Protein AF-X0Z6F7-F1 (afdb_monomer_lite)

Foldseek 3Di:
DDPPQADWDFDADVPPRDTPAIDGQALDDPPDPDPPDDPRRDRADDADWDDPPQWIDDALWIAGPNRHTDPWDFFAKHWPVGPPDPVLPQLIKIFGATDHQDDDPPVLQSNQCQQQGRIESDWDDDDWKIKHWHWQGDWQDNVCCVVVPIATKIFMATSVQRVVSVVVDDRDDPPDIPDDGHSTDTPDIGHDQFDFPDWDDDPQKIKTKHFGRCLVVDPCSVVCVVHMDIDIDGND

Radius of gyration: 19.53 Å; chains: 1; bounding box: 54×52×49 Å

Organism: NCBI:txid412755

Sequence (236 aa):
TFLDGGMRLLGIEPHTGNILIERRLSGITGDSGDAKNTTSSIAVLPDVLSSDGSHIYLRDLIFDLEGTPQDKGEPHLQASAGFLDDSWVHRMYWRFGTKPFGPKRDSKLSYQLVNVSLTGRILSFEESLVYGFGRTFAPGNIGRMWSAGVKYHLFCAGKNEAAKADAMERLPRRGREVTGKPLIDYTWTKDISLQARAMVLARDTLFVAGPPADAHKSMESWEGKKGALLQGVNAA

pLDDT: mean 81.83, std 16.76, range [35.38, 97.88]

Structure (mmCIF, N/CA/C/O backbone):
data_AF-X0Z6F7-F1
#
_entry.id   AF-X0Z6F7-F1
#
loop_
_atom_site.group_PDB
_atom_site.id
_atom_site.type_symbol
_atom_site.label_atom_id
_atom_site.label_alt_id
_atom_site.label_comp_id
_atom_site.label_asym_id
_atom_site.label_entity_id
_atom_site.label_seq_id
_atom_site.pdbx_PDB_ins_code
_atom_site.Cartn_x
_atom_site.Cartn_y
_atom_site.Cartn_z
_atom_site.occupancy
_atom_site.B_iso_or_equiv
_atom_site.auth_seq_id
_atom_site.auth_comp_id
_atom_site.auth_asym_id
_atom_site.auth_atom_id
_atom_site.pdbx_PDB_model_num
ATOM 1 N N . THR A 1 1 ? -11.273 19.687 -5.004 1.00 49.91 1 THR A N 1
ATOM 2 C CA . THR A 1 1 ? -12.539 19.801 -4.257 1.00 49.91 1 THR A CA 1
ATOM 3 C C . THR A 1 1 ? -12.268 20.556 -2.980 1.00 49.91 1 THR A C 1
ATOM 5 O O . THR A 1 1 ? -11.366 20.152 -2.256 1.00 49.91 1 THR A O 1
ATOM 8 N N . PHE A 1 2 ? -12.955 21.673 -2.750 1.00 49.81 2 PHE A N 1
ATOM 9 C CA . PHE A 1 2 ? -12.906 22.380 -1.470 1.00 49.81 2 PHE A CA 1
ATOM 10 C C . PHE A 1 2 ? -13.981 21.773 -0.562 1.00 49.81 2 PHE A C 1
ATOM 12 O O 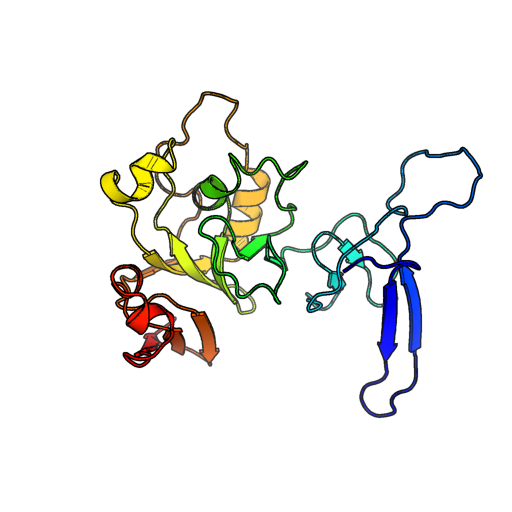. PHE A 1 2 ? -15.101 21.534 -1.004 1.00 49.81 2 PHE A O 1
ATOM 19 N N . LEU A 1 3 ? -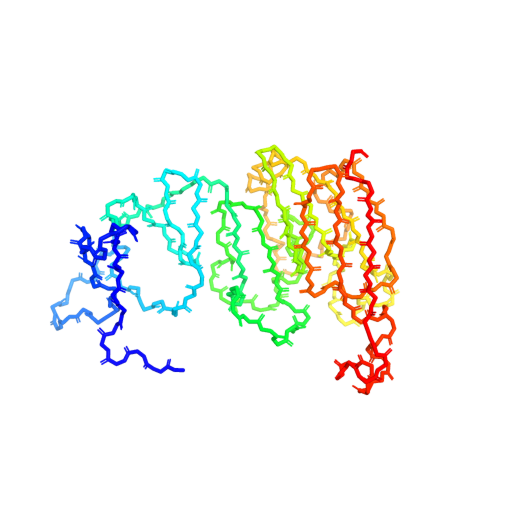13.607 21.411 0.664 1.00 61.56 3 LEU A N 1
ATOM 20 C CA . LEU A 1 3 ? -14.519 20.864 1.667 1.00 61.56 3 LEU A CA 1
ATOM 21 C C . LEU A 1 3 ? -14.925 22.021 2.583 1.00 61.56 3 LEU A C 1
ATOM 23 O O . LEU A 1 3 ? -14.397 22.146 3.689 1.00 61.56 3 LEU A O 1
ATOM 27 N N . ASP A 1 4 ? -15.816 22.885 2.091 1.00 60.22 4 ASP A N 1
ATOM 28 C CA . ASP A 1 4 ? -16.298 24.133 2.719 1.00 60.22 4 ASP A CA 1
ATOM 29 C C . ASP A 1 4 ? -17.198 23.876 3.950 1.00 60.22 4 ASP A C 1
ATOM 31 O O . ASP A 1 4 ? -18.309 24.381 4.087 1.00 60.22 4 ASP A O 1
ATOM 35 N N . GLY A 1 5 ? -16.732 23.018 4.852 1.00 66.38 5 GLY A N 1
ATOM 36 C CA . GLY A 1 5 ? -17.474 22.515 6.007 1.00 66.38 5 GLY A CA 1
ATOM 37 C C . GLY A 1 5 ? -16.801 21.336 6.716 1.00 66.38 5 GLY A C 1
ATOM 38 O O . GLY A 1 5 ? -17.231 20.972 7.818 1.00 66.38 5 GLY A O 1
ATOM 39 N N . GLY A 1 6 ? -15.730 20.789 6.128 1.00 79.06 6 GLY A N 1
ATOM 40 C CA . GLY A 1 6 ? -15.041 19.588 6.591 1.00 79.06 6 GLY A CA 1
ATOM 41 C C . GLY A 1 6 ? -15.650 18.298 6.036 1.00 79.06 6 GLY A C 1
ATOM 42 O O . GLY A 1 6 ? -16.393 18.308 5.057 1.00 79.06 6 GLY A O 1
ATOM 43 N N . MET A 1 7 ? -15.324 17.182 6.675 1.00 84.06 7 MET A N 1
ATOM 44 C CA . MET A 1 7 ? -15.868 15.853 6.400 1.00 84.06 7 MET A CA 1
ATOM 45 C C . MET A 1 7 ? -16.661 15.330 7.594 1.00 84.06 7 MET A C 1
ATOM 47 O O . MET A 1 7 ? -16.477 15.785 8.723 1.00 84.06 7 MET A O 1
ATOM 51 N N . ARG A 1 8 ? -17.523 14.340 7.350 1.00 87.06 8 ARG A N 1
ATOM 52 C CA . ARG A 1 8 ? -18.132 13.525 8.402 1.00 87.06 8 ARG A CA 1
ATOM 53 C C . ARG A 1 8 ? -17.643 12.088 8.276 1.00 87.06 8 ARG A C 1
ATOM 55 O O . ARG A 1 8 ? -17.691 11.528 7.185 1.00 87.06 8 ARG A O 1
ATOM 62 N N . LEU A 1 9 ? -17.168 11.520 9.378 1.00 88.69 9 LEU A N 1
ATOM 63 C CA . LEU A 1 9 ? -16.891 10.095 9.511 1.00 88.69 9 LEU A CA 1
ATOM 64 C C . LEU A 1 9 ? -18.126 9.442 10.133 1.00 88.69 9 LEU A C 1
ATOM 66 O O . LEU A 1 9 ? -18.564 9.864 11.206 1.00 88.69 9 LEU A O 1
ATOM 70 N N . LEU A 1 10 ? -18.683 8.451 9.439 1.00 93.31 10 LEU A N 1
ATOM 71 C CA . LEU A 1 10 ? -19.854 7.700 9.878 1.00 93.31 10 LEU A CA 1
ATOM 72 C C . LEU A 1 10 ? -19.488 6.229 10.070 1.00 93.31 10 LEU A C 1
ATOM 74 O O . LEU A 1 10 ? -18.925 5.613 9.167 1.00 93.31 10 LEU A O 1
ATOM 78 N N . GLY A 1 11 ? -19.844 5.675 11.225 1.00 94.00 11 GLY A N 1
ATOM 79 C CA . GLY A 1 11 ? -19.880 4.233 11.462 1.00 94.00 11 GLY A CA 1
ATOM 80 C C . GLY A 1 11 ? -21.318 3.757 11.325 1.00 94.00 11 GLY A C 1
ATOM 81 O O . GLY A 1 11 ? -22.196 4.276 12.015 1.00 94.00 11 GLY A O 1
ATOM 82 N N . ILE A 1 12 ? -21.565 2.814 10.420 1.00 95.19 12 ILE A N 1
ATOM 83 C CA . ILE A 1 12 ? -22.908 2.336 10.084 1.00 95.19 12 ILE A CA 1
ATOM 84 C C . ILE A 1 12 ? -22.979 0.836 10.352 1.00 95.19 12 ILE A C 1
ATOM 86 O O . ILE A 1 12 ? -22.090 0.094 9.939 1.00 95.19 12 ILE A O 1
ATOM 90 N N . GLU A 1 13 ? -24.048 0.386 11.005 1.00 96.31 13 GLU A N 1
ATOM 91 C CA . GLU A 1 13 ? -24.374 -1.036 11.091 1.00 96.31 13 GLU A CA 1
ATOM 92 C C . GLU A 1 13 ? -24.741 -1.558 9.686 1.00 96.31 13 GLU A C 1
ATOM 94 O O . GLU A 1 13 ? -25.774 -1.154 9.141 1.00 96.31 13 GLU A O 1
ATOM 99 N N . PRO A 1 14 ? -23.946 -2.462 9.072 1.00 94.19 14 PRO A N 1
ATOM 100 C CA . PRO A 1 14 ? -24.089 -2.766 7.645 1.00 94.19 14 PRO A CA 1
ATOM 101 C C . PRO A 1 14 ? -25.440 -3.372 7.248 1.00 94.19 14 PRO A C 1
ATOM 103 O O . PRO A 1 14 ? -25.881 -3.200 6.116 1.00 94.19 14 PRO A O 1
ATOM 106 N N . HIS A 1 15 ? -26.097 -4.084 8.167 1.00 97.06 15 HIS A N 1
ATOM 107 C CA . HIS A 1 15 ? -27.348 -4.795 7.893 1.00 97.06 15 HIS A CA 1
ATOM 108 C C . HIS A 1 15 ? -28.589 -3.905 7.997 1.00 97.06 15 HIS A C 1
ATOM 110 O O . HIS A 1 15 ? -29.605 -4.205 7.375 1.00 97.06 15 HIS A O 1
ATOM 116 N N . THR A 1 16 ? -28.528 -2.834 8.789 1.00 97.50 16 THR A N 1
ATOM 117 C CA . THR A 1 16 ? -29.697 -1.994 9.100 1.00 97.50 16 THR A CA 1
ATOM 118 C C . THR A 1 16 ? -29.573 -0.581 8.544 1.00 97.50 16 THR A C 1
ATOM 120 O O . THR A 1 16 ? -30.584 0.091 8.367 1.00 97.50 16 THR A O 1
ATOM 123 N N . GLY A 1 17 ? -28.350 -0.114 8.274 1.00 96.25 17 GLY A N 1
ATOM 124 C CA . GLY A 1 17 ? -28.091 1.278 7.923 1.00 96.25 17 GLY A CA 1
ATOM 125 C C . GLY A 1 17 ? -28.106 2.231 9.123 1.00 96.25 17 GLY A C 1
ATOM 126 O O . GLY A 1 17 ? -27.987 3.441 8.929 1.00 96.25 17 GLY A O 1
ATOM 127 N N . ASN A 1 18 ? -28.231 1.721 10.353 1.00 97.56 18 ASN A N 1
ATOM 128 C CA . ASN A 1 18 ? -28.219 2.550 11.554 1.00 97.56 18 ASN A CA 1
ATOM 129 C C . ASN A 1 18 ? -26.859 3.226 11.735 1.00 97.56 18 ASN A C 1
ATOM 131 O O . ASN A 1 18 ? -25.814 2.577 11.673 1.00 97.56 18 ASN A O 1
ATOM 135 N N . ILE A 1 19 ? -26.878 4.528 12.013 1.00 96.81 19 ILE A N 1
ATOM 136 C CA . ILE A 1 19 ? -25.674 5.283 12.360 1.00 96.81 19 ILE A CA 1
ATOM 137 C C . ILE A 1 19 ? -25.315 4.958 13.810 1.00 96.81 19 ILE A C 1
ATOM 139 O O . ILE A 1 19 ? -26.059 5.286 14.732 1.00 96.81 19 ILE A O 1
ATOM 143 N N . LEU A 1 20 ? -24.162 4.322 13.998 1.00 94.50 20 LEU A N 1
ATOM 144 C CA . LEU A 1 20 ? -23.580 4.014 15.304 1.00 94.50 20 LEU A CA 1
ATOM 145 C C . LEU A 1 20 ? -22.637 5.129 15.764 1.00 94.50 20 LEU A C 1
ATOM 147 O O . LEU A 1 20 ? -22.560 5.444 16.950 1.00 94.50 20 LEU A O 1
ATOM 151 N N . ILE A 1 21 ? -21.907 5.726 14.817 1.00 93.75 21 ILE A N 1
ATOM 152 C CA . ILE A 1 21 ? -20.882 6.739 15.075 1.00 93.75 21 ILE A CA 1
ATOM 153 C C . ILE A 1 21 ? -21.057 7.878 14.082 1.00 93.75 21 ILE A C 1
ATOM 155 O O . ILE A 1 21 ? -21.193 7.646 12.883 1.00 93.75 21 ILE A O 1
ATOM 159 N N . GLU A 1 22 ? -20.972 9.109 14.575 1.00 92.25 22 GLU A N 1
ATOM 160 C CA . GLU A 1 22 ? -20.854 10.304 13.749 1.00 92.25 22 GLU A CA 1
ATOM 161 C C . GLU A 1 22 ? -19.790 11.244 14.330 1.00 92.25 22 GLU A C 1
ATOM 163 O O . GLU A 1 22 ? -19.798 11.572 15.523 1.00 92.25 22 GLU A O 1
ATOM 168 N N . ARG A 1 23 ? -18.843 11.670 13.486 1.00 86.75 23 ARG A N 1
ATOM 169 C CA . ARG A 1 23 ? -17.776 12.618 13.840 1.00 86.75 23 ARG A CA 1
ATOM 170 C C . ARG A 1 23 ? -17.583 13.640 12.736 1.00 86.75 23 ARG A C 1
ATOM 172 O O . ARG A 1 23 ? -17.573 13.290 11.560 1.00 86.75 23 ARG A O 1
ATOM 179 N N . ARG A 1 24 ? -17.367 14.901 13.108 1.00 84.56 24 ARG A N 1
ATOM 180 C CA . ARG A 1 24 ? -17.002 15.966 12.167 1.00 84.56 24 ARG A CA 1
ATOM 181 C C . ARG A 1 24 ? -15.487 16.152 12.156 1.00 84.56 24 ARG A C 1
ATOM 183 O O . ARG A 1 24 ? -14.894 16.425 13.191 1.00 84.56 24 ARG A O 1
ATOM 190 N N . LEU A 1 25 ? -14.886 16.052 10.976 1.00 79.81 25 LEU A N 1
ATOM 191 C CA . LEU A 1 25 ? -13.472 16.304 10.715 1.00 79.81 25 LEU A CA 1
ATOM 192 C C . LEU A 1 25 ? -13.349 17.665 10.020 1.00 79.81 25 LEU A C 1
ATOM 194 O O . LEU A 1 25 ? -13.649 17.791 8.832 1.00 79.81 25 LEU A O 1
ATOM 198 N N . SER A 1 26 ? -12.961 18.711 10.746 1.00 70.94 26 SER A N 1
ATOM 199 C CA . SER A 1 26 ? -12.809 20.058 10.181 1.00 70.94 26 SER A CA 1
ATOM 200 C C . SER A 1 26 ? -11.530 20.728 10.663 1.00 70.94 26 SER A C 1
ATOM 202 O O . SER A 1 26 ? -11.240 20.716 11.852 1.00 70.94 26 SER A O 1
ATOM 204 N N . GLY A 1 27 ? -10.805 21.375 9.745 1.00 58.72 27 GLY A N 1
ATOM 205 C CA . GLY A 1 27 ? -9.610 22.166 10.065 1.00 58.72 27 GLY A CA 1
ATOM 206 C C . GLY A 1 27 ? -9.883 23.604 10.526 1.00 58.72 27 GLY A C 1
ATOM 207 O O . GLY A 1 27 ? -8.935 24.322 10.823 1.00 58.72 27 GLY A O 1
ATOM 208 N N . ILE A 1 28 ? -11.145 24.049 10.561 1.00 51.22 28 ILE A N 1
ATOM 209 C CA . ILE A 1 28 ? -11.519 25.405 10.987 1.00 51.22 28 ILE A CA 1
ATOM 210 C C . ILE A 1 28 ? -11.708 25.398 12.506 1.00 51.22 28 ILE A C 1
ATOM 212 O O . ILE A 1 28 ? -12.742 24.957 13.007 1.00 51.22 28 ILE A O 1
ATOM 216 N N . THR A 1 29 ? -10.713 25.894 13.239 1.00 47.38 29 THR A N 1
ATOM 217 C CA . THR A 1 29 ? -10.883 26.324 14.632 1.00 47.38 29 THR A CA 1
ATOM 218 C C . THR A 1 29 ? -11.646 27.646 14.610 1.00 47.38 29 THR A C 1
ATOM 220 O O . THR A 1 29 ? -11.139 28.625 14.066 1.00 47.38 29 THR A O 1
ATOM 223 N N . GLY A 1 30 ? -12.868 27.696 15.137 1.00 39.22 30 GLY A N 1
ATOM 224 C CA . GLY A 1 30 ? -13.584 28.968 15.259 1.00 39.22 30 GLY A CA 1
ATOM 225 C C . GLY A 1 30 ? -12.842 29.903 16.215 1.00 39.22 30 GLY A C 1
ATOM 226 O O . GLY A 1 30 ? -12.706 29.530 17.371 1.00 39.22 30 GLY A O 1
ATOM 227 N N . ASP A 1 31 ? -12.342 31.041 15.714 1.00 35.66 31 ASP A N 1
ATOM 228 C CA . ASP A 1 31 ? -11.900 32.312 16.347 1.00 35.66 31 ASP A CA 1
ATOM 229 C C . ASP A 1 31 ? -11.277 32.363 17.765 1.00 35.66 31 ASP A C 1
ATOM 231 O O . ASP A 1 31 ? -10.964 33.439 18.267 1.00 35.66 31 ASP A O 1
ATOM 235 N N . SER A 1 32 ? -11.015 31.244 18.426 1.00 36.25 32 SER A N 1
ATOM 236 C CA . SER A 1 32 ? -10.477 31.193 19.783 1.00 36.25 32 SER A CA 1
ATOM 237 C C . SER A 1 32 ? -9.005 30.812 19.704 1.00 36.25 32 SER A C 1
ATOM 239 O O . SER A 1 32 ? -8.648 29.666 19.430 1.00 36.25 32 SER A O 1
ATOM 241 N N . GLY A 1 33 ? -8.151 31.821 19.866 1.00 37.66 33 GLY A N 1
ATOM 242 C CA . GLY A 1 33 ? -6.704 31.770 19.681 1.00 37.66 33 GLY A CA 1
ATOM 243 C C . GLY A 1 33 ? -5.928 30.969 20.727 1.00 37.66 33 GLY A C 1
ATOM 244 O O . GLY A 1 33 ? -5.068 31.535 21.389 1.00 37.66 33 GLY A O 1
ATOM 245 N N . ASP A 1 34 ? -6.142 29.657 20.802 1.00 35.72 34 ASP A N 1
ATOM 246 C CA . ASP A 1 34 ? -5.263 28.737 21.535 1.00 35.72 34 ASP A CA 1
ATOM 247 C C . ASP A 1 34 ? -4.896 27.520 20.674 1.00 35.72 34 ASP A C 1
ATOM 249 O O . ASP A 1 34 ? -5.296 26.379 20.896 1.00 35.72 34 ASP A O 1
ATOM 253 N N . ALA A 1 35 ? -4.072 27.763 19.653 1.00 40.66 35 ALA A N 1
ATOM 254 C CA . ALA A 1 35 ? -3.430 26.710 18.873 1.00 40.66 35 ALA A CA 1
ATOM 255 C C . ALA A 1 35 ? -2.214 26.147 19.632 1.00 40.66 35 ALA A C 1
ATOM 257 O O . ALA A 1 35 ? -1.060 26.383 19.267 1.00 40.66 35 ALA A O 1
ATOM 258 N N . LYS A 1 36 ? -2.467 25.377 20.696 1.00 35.78 36 LYS A N 1
ATOM 259 C CA . LYS A 1 36 ? -1.468 24.477 21.288 1.00 35.78 36 LYS A CA 1
ATOM 260 C C . LYS A 1 36 ? -1.856 23.022 21.029 1.00 35.78 36 LYS A C 1
ATOM 262 O O . LYS A 1 36 ? -2.553 22.389 21.804 1.00 35.78 36 LYS A O 1
ATOM 267 N N . ASN A 1 37 ? -1.315 22.513 19.925 1.00 40.66 37 ASN A N 1
ATOM 268 C CA . ASN A 1 37 ? -0.704 21.188 19.837 1.00 40.66 37 ASN A CA 1
ATOM 269 C C . ASN A 1 37 ? -1.538 19.987 20.332 1.00 40.66 37 ASN A C 1
ATOM 271 O O . ASN A 1 37 ? -1.158 19.341 21.296 1.00 40.66 37 ASN A O 1
ATOM 275 N N . THR A 1 38 ? -2.616 19.642 19.630 1.00 35.38 38 THR A N 1
ATOM 276 C CA . THR A 1 38 ? -3.145 18.265 19.526 1.00 35.38 38 THR A CA 1
ATOM 277 C C . THR A 1 38 ? -3.936 18.184 18.220 1.00 35.38 38 THR A C 1
ATOM 279 O O . THR A 1 38 ? -4.825 19.004 18.031 1.00 35.38 38 THR A O 1
ATOM 282 N N . THR A 1 39 ? -3.512 17.324 17.284 1.00 39.56 39 THR A N 1
ATOM 283 C CA . THR A 1 39 ? -4.249 16.542 16.244 1.00 39.56 39 THR A CA 1
ATOM 284 C C . THR A 1 39 ? -5.658 16.936 15.723 1.00 39.56 39 THR A C 1
ATOM 286 O O . THR A 1 39 ? -6.274 16.171 14.990 1.00 39.56 39 THR A O 1
ATOM 289 N N . SER A 1 40 ? -6.172 18.136 15.977 1.00 41.44 40 SER A N 1
ATOM 290 C CA . SER A 1 40 ? -7.596 18.498 15.866 1.00 41.44 40 SER A CA 1
ATOM 291 C C . SER A 1 40 ? -7.866 19.585 14.821 1.00 41.44 40 SER A C 1
ATOM 293 O O . SER A 1 40 ? -8.909 20.229 14.832 1.00 41.44 40 SER A O 1
ATOM 295 N N . SER A 1 41 ? -6.932 19.801 13.895 1.00 45.03 41 SER A N 1
ATOM 296 C CA . SER A 1 41 ? -7.039 20.784 12.810 1.00 45.03 41 SER A CA 1
ATOM 297 C C . SER A 1 41 ? -6.836 20.131 11.443 1.00 45.03 41 SER A C 1
ATOM 299 O O . SER A 1 41 ? -6.079 20.617 10.603 1.00 45.03 41 SER A O 1
ATOM 301 N N . ILE A 1 42 ? -7.496 18.994 11.203 1.00 51.34 42 ILE A N 1
ATOM 302 C CA . ILE A 1 42 ? -7.215 18.188 10.015 1.00 51.34 42 ILE A CA 1
ATOM 303 C C . ILE A 1 42 ? -8.319 18.347 8.972 1.00 51.34 42 ILE A C 1
ATOM 305 O O . ILE A 1 42 ? -9.365 17.702 9.015 1.00 51.34 42 ILE A O 1
ATOM 309 N N . ALA A 1 43 ? -8.057 19.211 7.993 1.00 57.66 43 ALA A N 1
ATOM 310 C CA . ALA A 1 43 ? -8.694 19.095 6.691 1.00 57.66 43 ALA A CA 1
ATOM 311 C C . ALA A 1 43 ? -8.042 17.914 5.952 1.00 57.66 43 ALA A C 1
ATOM 313 O O . ALA A 1 43 ? -6.884 17.992 5.544 1.00 57.66 43 ALA A O 1
ATOM 314 N N . VAL A 1 44 ? -8.779 16.816 5.806 1.00 69.44 44 VAL A N 1
ATOM 315 C CA . VAL A 1 44 ? -8.371 15.636 5.032 1.00 69.44 44 VAL A CA 1
ATOM 316 C C . VAL A 1 44 ? -9.249 15.522 3.789 1.00 69.44 44 VAL A C 1
ATOM 318 O O . VAL A 1 44 ? -10.375 16.012 3.781 1.00 69.44 44 VAL A O 1
ATOM 321 N N . LEU A 1 45 ? -8.725 14.930 2.716 1.00 79.94 45 LEU A N 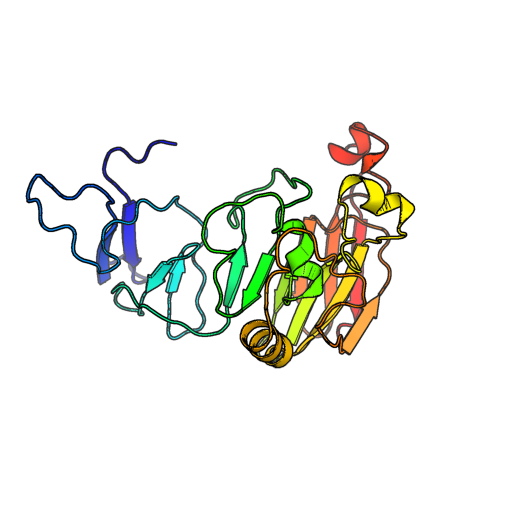1
ATOM 322 C CA . LEU A 1 45 ? -9.520 14.608 1.531 1.00 79.94 45 LEU A CA 1
ATOM 323 C C . LEU A 1 45 ? -10.223 13.260 1.730 1.00 79.94 45 LEU A C 1
ATOM 325 O O . LEU A 1 45 ? -9.607 12.359 2.307 1.00 79.94 45 LEU A O 1
ATOM 329 N N . PRO A 1 46 ? -11.457 13.087 1.222 1.00 84.62 46 PRO A N 1
ATOM 330 C CA . PRO A 1 46 ? -12.110 11.789 1.239 1.00 84.62 46 PRO A CA 1
ATOM 331 C C . PRO A 1 46 ? -11.285 10.774 0.449 1.00 84.62 46 PRO A C 1
ATOM 333 O O . PRO A 1 46 ? -10.649 11.105 -0.556 1.00 84.62 46 PRO A O 1
ATOM 336 N N . ASP A 1 47 ? -11.292 9.540 0.932 1.00 89.88 47 ASP A N 1
ATOM 337 C CA . ASP A 1 47 ? -10.567 8.421 0.346 1.00 89.88 47 ASP A CA 1
ATOM 338 C C . ASP A 1 47 ? -11.196 7.096 0.779 1.00 89.88 47 ASP A C 1
ATOM 340 O O . ASP A 1 47 ? -12.117 7.078 1.600 1.00 89.88 47 ASP A O 1
ATOM 344 N N . VAL A 1 48 ? -10.673 5.989 0.256 1.00 93.38 48 VAL A N 1
ATOM 345 C CA . VAL A 1 48 ? -10.997 4.653 0.765 1.00 93.38 48 VAL A CA 1
ATOM 346 C C . VAL A 1 48 ? -10.407 4.497 2.170 1.00 93.38 48 VAL A C 1
ATOM 348 O O . VAL A 1 48 ? -9.219 4.745 2.383 1.00 93.38 48 VAL A O 1
ATOM 351 N N . LEU A 1 49 ? -11.239 4.090 3.131 1.00 92.81 49 LEU A N 1
ATOM 352 C CA . LEU A 1 49 ? -10.792 3.739 4.478 1.00 92.81 49 LEU A CA 1
ATOM 353 C C . LEU A 1 49 ? -10.081 2.382 4.470 1.00 92.81 49 LEU A C 1
ATOM 355 O O . LEU A 1 49 ? -10.482 1.461 3.761 1.00 92.81 49 LEU A O 1
ATOM 359 N N . SER A 1 50 ? -9.056 2.259 5.305 1.00 92.06 50 SER A N 1
ATOM 360 C CA . SER A 1 50 ? -8.352 1.002 5.583 1.00 92.06 50 SER A CA 1
ATOM 361 C C . SER A 1 50 ? -8.465 0.666 7.070 1.00 92.06 50 SER A C 1
ATOM 363 O O . SER A 1 50 ? -8.690 1.557 7.886 1.00 92.06 50 SER A O 1
ATOM 365 N N . SER A 1 51 ? -8.295 -0.602 7.445 1.00 93.62 51 SER A N 1
ATOM 366 C CA . SER A 1 51 ? -8.281 -1.032 8.845 1.00 93.62 51 SER A CA 1
ATOM 367 C C . SER A 1 51 ? -7.345 -2.220 9.056 1.00 93.62 51 SER A C 1
ATOM 369 O O . SER A 1 51 ? -7.150 -3.035 8.154 1.00 93.62 51 SER A O 1
ATOM 371 N N . ASP A 1 52 ? -6.774 -2.301 10.254 1.00 92.12 52 ASP A N 1
ATOM 372 C CA . ASP A 1 52 ? -6.035 -3.460 10.771 1.00 92.12 52 ASP A CA 1
ATOM 373 C C . ASP A 1 52 ? -6.884 -4.316 11.741 1.00 92.12 52 ASP A C 1
ATOM 375 O O . ASP A 1 52 ? -6.387 -5.296 12.288 1.00 92.12 52 ASP A O 1
ATOM 379 N N . GLY A 1 53 ? -8.155 -3.947 11.959 1.00 93.31 53 GLY A N 1
ATOM 380 C CA . GLY A 1 53 ? -9.065 -4.554 12.936 1.00 93.31 53 GLY A CA 1
ATOM 381 C C . GLY A 1 53 ? -9.141 -3.837 14.291 1.00 93.31 53 GLY A C 1
ATOM 382 O O . GLY A 1 53 ? -10.128 -4.015 14.998 1.00 93.31 53 GLY A O 1
ATOM 383 N N . SER A 1 54 ? -8.162 -2.996 14.625 1.00 94.94 54 SER A N 1
ATOM 384 C CA . SER A 1 54 ? -8.088 -2.209 15.872 1.00 94.94 54 SER A CA 1
ATOM 385 C C . SER A 1 54 ? -8.165 -0.699 15.625 1.00 94.94 54 SER A C 1
ATOM 387 O O . SER A 1 54 ? -8.627 0.054 16.478 1.00 94.94 54 SER A O 1
ATOM 389 N N . HIS A 1 55 ? -7.730 -0.255 14.448 1.00 96.31 55 HIS A N 1
ATOM 390 C CA . HIS A 1 55 ? -7.696 1.131 14.014 1.00 96.31 55 HIS A CA 1
ATOM 391 C C . HIS A 1 55 ? -8.336 1.287 12.635 1.00 96.31 55 HIS A C 1
ATOM 393 O O . HIS A 1 55 ? -8.360 0.366 11.808 1.00 96.31 55 HIS A O 1
ATOM 399 N N . ILE A 1 56 ? -8.817 2.496 12.369 1.00 94.94 56 ILE A N 1
ATOM 400 C CA . ILE A 1 56 ? -9.317 2.947 11.074 1.00 94.94 56 ILE A CA 1
ATOM 401 C C . ILE A 1 56 ? -8.354 4.005 10.539 1.00 94.94 56 ILE A C 1
ATOM 403 O O . ILE A 1 56 ? -8.005 4.959 11.233 1.00 94.94 56 ILE A O 1
ATOM 407 N N . TYR A 1 57 ? -7.956 3.857 9.281 1.00 92.62 57 TYR A N 1
ATOM 408 C CA . TYR A 1 57 ? -6.986 4.714 8.615 1.00 92.62 57 TYR A CA 1
ATOM 409 C C . TYR A 1 57 ? -7.640 5.500 7.482 1.00 92.62 57 TYR A C 1
ATOM 411 O O . TYR A 1 57 ? -8.284 4.923 6.600 1.00 92.62 57 TYR A O 1
ATOM 419 N N . LEU A 1 58 ? -7.426 6.816 7.479 1.00 89.81 58 LEU A N 1
ATOM 420 C CA . LEU A 1 58 ? -7.822 7.716 6.397 1.00 89.81 58 LEU A CA 1
ATOM 421 C C . LEU A 1 58 ? -6.630 8.587 6.005 1.00 89.81 58 LEU A C 1
ATOM 423 O O . LEU A 1 58 ? -6.366 9.617 6.628 1.00 89.81 58 LEU A O 1
ATOM 427 N N . ARG A 1 59 ? -5.923 8.193 4.942 1.00 85.50 59 ARG A N 1
ATOM 428 C CA . ARG A 1 59 ? -4.648 8.813 4.543 1.00 85.50 59 ARG A CA 1
ATOM 429 C C . ARG A 1 59 ? -3.659 8.801 5.717 1.00 85.50 59 ARG A C 1
ATOM 431 O O . ARG A 1 59 ? -3.275 7.724 6.145 1.00 85.50 59 ARG A O 1
ATOM 438 N N . ASP A 1 60 ? -3.278 9.968 6.231 1.00 79.75 60 ASP A N 1
ATOM 439 C CA . ASP A 1 60 ? -2.361 10.103 7.369 1.00 79.75 60 ASP A CA 1
ATOM 440 C C . ASP A 1 60 ? -3.092 10.100 8.730 1.00 79.75 60 ASP A C 1
ATOM 442 O O . ASP A 1 60 ? -2.455 10.282 9.767 1.00 79.75 60 ASP A O 1
ATOM 446 N N . LEU A 1 61 ? -4.424 9.950 8.744 1.00 86.75 61 LEU A N 1
ATOM 447 C CA . LEU A 1 61 ? -5.228 9.917 9.966 1.00 86.75 61 LEU A CA 1
ATOM 448 C C . LEU A 1 61 ? -5.427 8.508 10.481 1.00 86.75 61 LEU A C 1
ATOM 450 O O . LEU A 1 61 ? -5.661 7.585 9.702 1.00 86.75 61 LEU A O 1
ATOM 454 N N . ILE A 1 62 ? -5.428 8.403 11.804 1.00 91.00 62 ILE A N 1
ATOM 455 C CA . ILE A 1 62 ? -5.646 7.172 12.546 1.00 91.00 62 ILE A CA 1
ATOM 456 C C . ILE A 1 62 ? -6.777 7.430 13.534 1.00 91.00 62 ILE A C 1
ATOM 458 O O . ILE A 1 62 ? -6.780 8.452 14.223 1.00 91.00 62 ILE A O 1
ATOM 462 N N . PHE A 1 63 ? -7.727 6.508 13.591 1.00 93.12 63 PHE A N 1
ATOM 463 C CA . PHE A 1 63 ? -8.822 6.506 14.548 1.00 93.12 63 PHE A CA 1
ATOM 464 C C . PHE A 1 63 ? -8.908 5.143 15.232 1.00 93.12 63 PHE A C 1
ATOM 466 O O . PHE A 1 63 ? -8.511 4.140 14.640 1.00 93.12 63 PHE A O 1
ATOM 473 N N . ASP A 1 64 ? -9.454 5.092 16.443 1.00 94.19 64 ASP A N 1
ATOM 474 C CA . ASP A 1 64 ? -9.997 3.842 16.988 1.00 94.19 64 ASP A CA 1
ATOM 475 C C . ASP A 1 64 ? -11.323 3.468 16.295 1.00 94.19 64 ASP A C 1
ATOM 477 O O . ASP A 1 64 ? -11.802 4.169 15.392 1.00 94.19 64 ASP A O 1
ATOM 481 N N . LEU A 1 65 ? -11.916 2.341 16.693 1.00 93.50 65 LEU A N 1
ATOM 482 C CA . LEU A 1 65 ? -13.159 1.839 16.098 1.00 93.50 65 LEU A CA 1
ATOM 483 C C . LEU A 1 65 ? -14.371 2.730 16.412 1.00 93.50 65 LEU A C 1
ATOM 485 O O . LEU A 1 65 ? -15.363 2.691 15.686 1.00 93.50 65 LEU A O 1
ATOM 489 N N . GLU A 1 66 ? -14.273 3.577 17.437 1.00 92.44 66 GLU A N 1
ATOM 490 C CA . GLU A 1 66 ? -15.266 4.575 17.838 1.00 92.44 66 GLU A CA 1
ATOM 491 C C . GLU A 1 66 ? -15.092 5.924 17.105 1.00 92.44 66 GLU A C 1
ATOM 493 O O . GLU A 1 66 ? -15.846 6.881 17.342 1.00 92.44 66 GLU A O 1
ATOM 498 N N . GLY A 1 67 ? -14.116 6.013 16.192 1.00 89.06 67 GLY A N 1
ATOM 499 C CA . GLY A 1 67 ? -13.833 7.200 15.387 1.00 89.06 67 GLY A CA 1
ATOM 500 C C . GLY A 1 67 ? -13.092 8.304 16.146 1.00 89.06 67 GLY A C 1
ATOM 501 O O . GLY A 1 67 ? -13.137 9.468 15.732 1.00 89.06 67 GLY A O 1
ATOM 502 N N . THR A 1 68 ? -12.445 7.982 17.265 1.00 90.38 68 THR A N 1
ATOM 503 C CA . THR A 1 68 ? -11.625 8.915 18.048 1.00 90.38 68 THR A CA 1
ATOM 504 C C . THR A 1 68 ? -10.207 8.958 17.479 1.00 90.38 68 THR A C 1
ATOM 506 O O . THR A 1 68 ? -9.613 7.898 17.285 1.00 90.38 68 THR A O 1
ATOM 509 N N . PRO A 1 69 ? -9.636 10.147 17.206 1.00 88.94 69 PRO A N 1
ATOM 510 C CA . PRO A 1 69 ? -8.276 10.263 16.687 1.00 88.94 69 PRO A CA 1
ATOM 511 C C . PRO A 1 69 ? -7.227 9.612 17.595 1.00 88.94 69 PRO A C 1
ATOM 513 O O . PRO A 1 69 ? -7.273 9.773 18.813 1.00 88.94 69 PRO A O 1
ATOM 516 N N . GLN A 1 70 ? -6.252 8.947 16.981 1.00 89.75 70 GLN A N 1
ATOM 517 C CA . GLN A 1 70 ? -5.115 8.309 17.644 1.00 89.75 70 GLN A CA 1
ATOM 518 C C . GLN A 1 70 ? -3.795 8.865 17.094 1.00 89.75 70 GLN A C 1
ATOM 520 O O . GLN A 1 70 ? -3.690 9.212 15.917 1.00 89.75 70 GLN A O 1
ATOM 525 N N . ASP A 1 71 ? -2.763 8.922 17.937 1.00 85.81 71 ASP A N 1
ATOM 526 C CA . ASP A 1 71 ? -1.431 9.408 17.535 1.00 85.81 71 ASP A CA 1
ATOM 527 C C . ASP A 1 71 ? -0.591 8.335 16.824 1.00 85.81 71 ASP A C 1
ATOM 529 O O . ASP A 1 71 ? 0.401 8.642 16.155 1.00 85.81 71 ASP A O 1
ATOM 533 N N . LYS A 1 72 ? -0.940 7.061 17.021 1.00 88.25 72 LYS A N 1
ATOM 534 C CA . LYS A 1 72 ? -0.221 5.896 16.500 1.00 88.25 72 LYS A CA 1
ATOM 535 C C . LYS A 1 72 ? -1.211 4.802 16.125 1.00 88.25 72 LYS A C 1
ATOM 537 O O . LYS A 1 72 ? -2.289 4.723 16.696 1.00 88.25 72 LYS A O 1
ATOM 542 N N . GLY A 1 73 ? -0.789 3.958 15.197 1.00 88.88 73 GLY A N 1
ATOM 543 C CA . GLY A 1 73 ? -1.471 2.731 14.814 1.00 88.88 73 GLY A CA 1
ATOM 544 C C . GLY A 1 73 ? -0.444 1.665 14.447 1.00 88.88 73 GLY A C 1
ATOM 545 O O . GLY A 1 73 ? 0.768 1.884 14.569 1.00 88.88 73 GLY A O 1
ATOM 546 N N . GLU A 1 74 ? -0.930 0.529 13.975 1.00 91.62 74 GLU A N 1
ATOM 547 C CA . GLU A 1 74 ? -0.106 -0.579 13.502 1.00 91.62 74 GLU A CA 1
ATOM 548 C C . GLU A 1 74 ? 0.411 -0.340 12.073 1.00 91.62 74 GLU A C 1
ATOM 550 O O . GLU A 1 74 ? -0.064 0.557 11.363 1.00 91.62 74 GLU A O 1
ATOM 555 N N . PRO A 1 75 ? 1.401 -1.125 11.606 1.00 91.88 75 PRO A N 1
ATOM 556 C CA . PRO A 1 75 ? 1.782 -1.130 10.203 1.00 91.88 75 PRO A CA 1
ATOM 557 C C . PRO A 1 75 ? 0.576 -1.415 9.296 1.00 91.88 75 PRO A C 1
ATOM 559 O O . PRO A 1 75 ? -0.036 -2.479 9.372 1.00 91.88 75 PRO A O 1
ATOM 562 N N . HIS A 1 76 ? 0.261 -0.478 8.405 1.00 92.81 76 HIS A N 1
ATOM 563 C CA . HIS A 1 76 ? -0.906 -0.553 7.529 1.00 92.81 76 HIS A CA 1
ATOM 564 C C . HIS A 1 76 ? -0.576 -0.081 6.113 1.00 92.81 76 HIS A C 1
ATOM 566 O O . HIS A 1 76 ? 0.492 0.477 5.841 1.00 92.81 76 HIS A O 1
ATOM 572 N N . LEU A 1 77 ? -1.508 -0.330 5.193 1.00 93.38 77 LEU A N 1
ATOM 573 C CA . LEU A 1 77 ? -1.406 0.135 3.820 1.00 93.38 77 LEU A CA 1
ATOM 574 C C . LEU A 1 77 ? -1.754 1.626 3.727 1.00 93.38 77 LEU A C 1
ATOM 576 O O . LEU A 1 77 ? -2.815 2.056 4.169 1.00 93.38 77 LEU A O 1
ATOM 580 N N . GLN A 1 78 ? -0.884 2.394 3.080 1.00 90.56 78 GLN A N 1
ATOM 581 C CA . GLN A 1 78 ? -1.049 3.822 2.820 1.00 90.56 78 GLN A CA 1
ATOM 582 C C . GLN A 1 78 ? -0.768 4.120 1.348 1.00 90.56 78 GLN A C 1
ATOM 584 O O . GLN A 1 78 ? 0.101 3.493 0.743 1.00 90.56 78 GLN A O 1
ATOM 589 N N . ALA A 1 79 ? -1.427 5.131 0.782 1.00 89.06 79 ALA A N 1
ATOM 590 C CA . ALA A 1 79 ? -1.189 5.594 -0.584 1.00 89.06 79 ALA A CA 1
ATOM 591 C C . ALA A 1 79 ? -0.885 7.096 -0.609 1.00 89.06 79 ALA A C 1
ATOM 593 O O . ALA A 1 79 ? -1.693 7.910 -0.165 1.00 89.06 79 ALA A O 1
ATOM 594 N N . SER A 1 80 ? 0.254 7.487 -1.188 1.00 84.94 80 SER A N 1
ATOM 595 C CA . SER A 1 80 ? 0.732 8.880 -1.1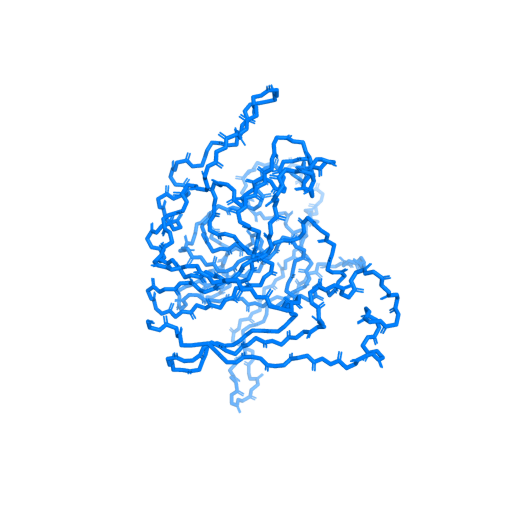53 1.00 84.94 80 SER A CA 1
ATOM 596 C C . SER A 1 80 ? -0.214 9.879 -1.830 1.00 84.94 80 SER A C 1
ATOM 598 O O . SER A 1 80 ? -0.274 11.045 -1.448 1.00 84.94 80 SER A O 1
ATOM 600 N N . ALA A 1 81 ? -0.927 9.438 -2.870 1.00 83.88 81 ALA A N 1
ATOM 601 C CA . ALA A 1 81 ? -1.937 10.231 -3.568 1.00 83.88 81 ALA A CA 1
ATOM 602 C C . ALA A 1 81 ? -3.367 9.923 -3.099 1.00 83.88 81 ALA A C 1
ATOM 604 O O . ALA A 1 81 ? -4.287 10.683 -3.406 1.00 83.88 81 ALA A O 1
ATOM 605 N N . GLY A 1 82 ? -3.544 8.883 -2.285 1.00 87.38 82 GLY A N 1
ATOM 606 C CA . GLY A 1 82 ? -4.830 8.260 -2.007 1.00 87.38 82 GLY A CA 1
ATOM 607 C C . GLY A 1 82 ? -5.094 7.010 -2.834 1.00 87.38 82 GLY A C 1
ATOM 608 O O . GLY A 1 82 ? -4.420 6.774 -3.837 1.00 87.38 82 GLY A O 1
ATOM 609 N N . PHE A 1 83 ? -6.069 6.208 -2.411 1.00 89.88 83 PHE A N 1
ATOM 610 C CA . PHE A 1 83 ? -6.443 4.969 -3.100 1.00 89.88 83 PHE A CA 1
ATOM 611 C C . PHE A 1 83 ? -7.294 5.226 -4.346 1.00 89.88 83 PHE A C 1
ATOM 613 O O . PHE A 1 83 ? -7.322 4.396 -5.249 1.00 89.88 83 PHE A O 1
ATOM 620 N N . LEU A 1 84 ? -7.949 6.388 -4.408 1.00 89.50 84 LEU A N 1
ATOM 621 C CA . LEU A 1 84 ? -8.754 6.820 -5.553 1.00 89.50 84 LEU A CA 1
ATOM 622 C C . LEU A 1 84 ? -7.941 7.499 -6.673 1.00 89.50 84 LEU A C 1
ATOM 624 O O . LEU A 1 84 ? -8.514 7.849 -7.700 1.00 89.50 84 LEU A O 1
ATOM 628 N N . ASP A 1 85 ? -6.634 7.728 -6.493 1.00 85.88 85 ASP A N 1
ATOM 629 C CA . ASP A 1 85 ? -5.792 8.332 -7.536 1.00 85.88 85 ASP A CA 1
ATOM 630 C C . ASP A 1 85 ? -5.462 7.318 -8.641 1.00 85.88 85 ASP A C 1
ATOM 632 O O . ASP A 1 85 ? -4.756 6.334 -8.418 1.00 85.88 85 ASP A O 1
ATOM 636 N N . ASP A 1 86 ? -5.919 7.598 -9.859 1.00 85.75 86 ASP A N 1
ATOM 637 C CA . ASP A 1 86 ? -5.670 6.791 -11.060 1.00 85.75 86 ASP A CA 1
ATOM 638 C C . ASP A 1 86 ? -4.663 7.440 -12.029 1.00 85.75 86 ASP A C 1
ATOM 640 O O . ASP A 1 86 ? -4.254 6.830 -13.027 1.00 85.75 86 ASP A O 1
ATOM 644 N N . SER A 1 87 ? -4.187 8.649 -11.698 1.00 81.12 87 SER A N 1
ATOM 645 C CA . SER A 1 87 ? -3.290 9.462 -12.529 1.00 81.12 87 SER A CA 1
ATOM 646 C C . SER A 1 87 ? -1.965 8.764 -12.857 1.00 81.12 87 SER A C 1
ATOM 648 O O . SER A 1 87 ? -1.294 9.097 -13.838 1.00 81.12 87 SER A O 1
ATOM 650 N N . TRP A 1 88 ? -1.574 7.781 -12.035 1.00 78.88 88 TRP A N 1
ATOM 651 C CA . TRP A 1 88 ? -0.383 6.944 -12.205 1.00 78.88 88 TRP A CA 1
ATOM 652 C C . TRP A 1 88 ? 0.902 7.755 -12.374 1.00 78.88 88 TRP A C 1
ATOM 654 O O . TRP A 1 88 ? 1.869 7.303 -12.997 1.00 78.88 88 TRP A O 1
ATOM 664 N N . VAL A 1 89 ? 0.973 8.935 -11.760 1.00 79.25 89 VAL A N 1
ATOM 665 C CA . VAL A 1 89 ? 2.169 9.779 -11.802 1.00 79.25 89 VAL A CA 1
ATOM 666 C C . VAL A 1 89 ? 3.356 9.035 -11.187 1.00 79.25 89 VAL A C 1
ATOM 668 O O . VAL A 1 89 ? 3.244 8.397 -10.144 1.00 79.25 89 VAL A O 1
ATOM 671 N N . HIS A 1 90 ? 4.528 9.138 -11.816 1.00 73.56 90 HIS A N 1
ATOM 672 C CA . HIS A 1 90 ? 5.764 8.396 -11.518 1.00 73.56 90 HIS A CA 1
ATOM 673 C C . HIS A 1 90 ? 6.359 8.578 -10.098 1.00 73.56 90 HIS A C 1
ATOM 675 O O . HIS A 1 90 ? 7.434 8.044 -9.827 1.00 73.56 90 HIS A O 1
ATOM 681 N N . ARG A 1 91 ? 5.724 9.333 -9.199 1.00 75.38 91 ARG A N 1
ATOM 682 C CA . ARG A 1 91 ? 6.150 9.533 -7.799 1.00 75.38 91 ARG A CA 1
ATOM 683 C C . ARG A 1 91 ? 5.075 9.160 -6.778 1.00 75.38 91 ARG A C 1
ATOM 685 O O . ARG A 1 91 ? 5.242 9.465 -5.603 1.00 75.38 91 ARG A O 1
ATOM 692 N N . MET A 1 92 ? 3.998 8.524 -7.234 1.00 81.69 92 MET A N 1
ATOM 693 C CA . MET A 1 92 ? 2.956 8.014 -6.353 1.00 81.69 92 MET A CA 1
ATOM 694 C C . MET A 1 92 ? 3.252 6.567 -5.984 1.00 81.69 92 MET A C 1
ATOM 696 O O . MET A 1 92 ? 3.577 5.755 -6.856 1.00 81.69 92 MET A O 1
ATOM 700 N N . TYR A 1 93 ? 3.169 6.261 -4.698 1.00 88.56 93 TYR A N 1
ATOM 701 C CA . TYR A 1 93 ? 3.457 4.934 -4.175 1.00 88.56 93 TYR A CA 1
ATOM 702 C C . TYR A 1 93 ? 2.417 4.535 -3.152 1.00 88.56 93 TYR A C 1
ATOM 704 O O . TYR A 1 93 ? 1.815 5.375 -2.480 1.00 88.56 93 TYR A O 1
ATOM 712 N N . TRP A 1 94 ? 2.266 3.229 -3.027 1.00 93.06 94 TRP A N 1
ATOM 713 C CA . TRP A 1 94 ? 1.692 2.594 -1.866 1.00 93.06 94 TRP A CA 1
ATOM 714 C C . TRP A 1 94 ? 2.831 2.167 -0.941 1.00 93.06 94 TRP A C 1
ATOM 716 O O . TRP A 1 94 ? 3.903 1.768 -1.405 1.00 93.06 94 TRP A O 1
ATOM 726 N N . ARG A 1 95 ? 2.605 2.278 0.362 1.00 92.06 95 ARG A N 1
ATOM 727 C CA . ARG A 1 95 ? 3.527 1.913 1.438 1.00 92.06 95 ARG A CA 1
ATOM 728 C C . ARG A 1 95 ? 2.808 0.968 2.382 1.00 92.06 95 ARG A C 1
ATOM 730 O O . ARG A 1 95 ? 1.648 1.209 2.694 1.00 92.06 95 ARG A O 1
ATOM 737 N N . PHE A 1 96 ? 3.509 -0.044 2.872 1.00 94.44 96 PHE A N 1
ATOM 738 C CA . PHE A 1 96 ? 3.093 -0.775 4.063 1.00 94.44 96 PHE A CA 1
ATOM 739 C C . PHE A 1 96 ? 4.000 -0.373 5.234 1.00 94.44 96 PHE A C 1
ATOM 741 O O . PHE A 1 96 ? 5.219 -0.521 5.132 1.00 94.44 96 PHE A O 1
ATOM 748 N N . GLY A 1 97 ? 3.442 0.194 6.307 1.00 92.50 97 GLY A N 1
ATOM 749 C CA . GLY A 1 97 ? 4.215 0.685 7.455 1.00 92.50 97 GLY A CA 1
ATOM 750 C C . GLY A 1 97 ? 3.424 1.605 8.388 1.00 92.50 97 GLY A C 1
ATOM 751 O O . GLY A 1 97 ? 2.218 1.770 8.247 1.00 92.50 97 GLY A O 1
ATOM 752 N N . THR A 1 98 ? 4.118 2.191 9.359 1.00 89.06 98 THR A N 1
ATOM 753 C CA . THR A 1 98 ? 3.575 3.091 10.398 1.00 89.06 98 THR A CA 1
ATOM 754 C C . THR A 1 98 ? 3.907 4.553 10.141 1.00 89.06 98 THR A C 1
ATOM 756 O O . THR A 1 98 ? 3.172 5.448 10.554 1.00 89.06 98 THR A O 1
ATOM 759 N N . LYS A 1 99 ? 5.026 4.830 9.465 1.00 84.69 99 LYS A N 1
ATOM 760 C CA . LYS A 1 99 ? 5.442 6.207 9.205 1.00 84.69 99 LYS A CA 1
ATOM 761 C C . LYS A 1 99 ? 4.612 6.819 8.073 1.00 84.69 99 LYS A C 1
ATOM 763 O O . LYS A 1 99 ? 4.471 6.182 7.027 1.00 84.69 99 LYS A O 1
ATOM 768 N N . PRO A 1 100 ? 4.173 8.081 8.216 1.00 77.25 100 PRO A N 1
ATOM 769 C CA . PRO A 1 100 ? 3.511 8.794 7.130 1.00 77.25 100 PRO A CA 1
ATOM 770 C C . PRO A 1 100 ? 4.474 9.001 5.954 1.00 77.25 100 PRO A C 1
ATOM 772 O O . PRO A 1 100 ? 5.693 8.806 6.070 1.00 77.25 100 PRO A O 1
ATOM 775 N N . PHE A 1 101 ? 3.951 9.467 4.822 1.00 73.75 101 PHE A N 1
ATOM 776 C CA . PHE A 1 101 ? 4.752 9.881 3.665 1.00 73.75 101 PHE A CA 1
ATOM 777 C C . PHE A 1 101 ? 5.518 11.204 3.930 1.00 73.75 101 PHE A C 1
ATOM 779 O O . PHE A 1 101 ? 5.324 12.198 3.238 1.00 73.75 101 PHE A O 1
ATOM 786 N N . GLY A 1 102 ? 6.426 11.203 4.917 1.00 58.16 102 GLY A N 1
ATOM 787 C CA . GLY A 1 102 ? 7.387 12.268 5.230 1.00 58.16 102 GLY A CA 1
ATOM 788 C C . GLY A 1 102 ? 6.796 13.577 5.796 1.00 58.16 102 GLY A C 1
ATOM 789 O O . GLY A 1 102 ? 5.656 13.944 5.518 1.00 58.16 102 GLY A O 1
ATOM 790 N N . PRO A 1 103 ? 7.569 14.340 6.593 1.00 38.62 103 PRO A N 1
ATOM 791 C CA . PRO A 1 103 ? 7.126 15.628 7.109 1.00 38.62 103 PRO A CA 1
ATOM 792 C C . PRO A 1 103 ? 7.179 16.663 5.981 1.00 38.62 103 PRO A C 1
ATOM 794 O O . PRO A 1 103 ? 8.253 17.094 5.566 1.00 38.62 103 PRO A O 1
ATOM 797 N N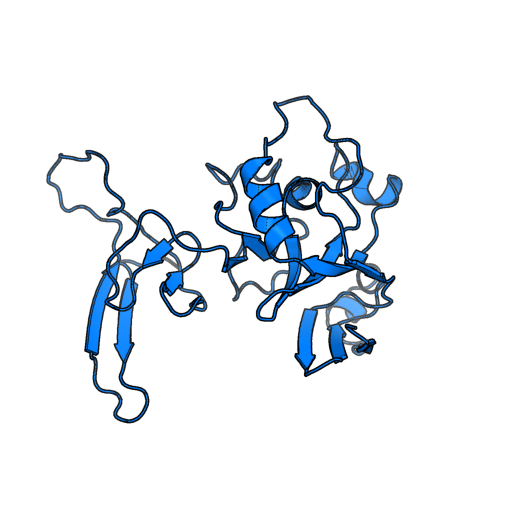 . LYS A 1 104 ? 6.000 17.094 5.525 1.00 42.78 104 LYS A N 1
ATOM 798 C CA . LYS A 1 104 ? 5.775 17.968 4.361 1.00 42.78 104 LYS A CA 1
ATOM 799 C C . LYS A 1 104 ? 6.044 17.248 3.041 1.00 42.78 104 LYS A C 1
ATOM 801 O O . LYS A 1 104 ? 7.003 16.505 2.886 1.00 42.78 104 LYS A O 1
ATOM 806 N N . ARG A 1 105 ? 5.186 17.553 2.067 1.00 45.84 105 ARG A N 1
ATOM 807 C CA . ARG A 1 105 ? 5.195 17.140 0.654 1.00 45.84 105 ARG A CA 1
ATOM 808 C C . ARG A 1 105 ? 6.476 17.593 -0.079 1.00 45.84 105 ARG A C 1
ATOM 810 O O . ARG A 1 105 ? 6.382 18.219 -1.134 1.00 45.84 105 ARG A O 1
ATOM 817 N N . ASP A 1 106 ? 7.674 17.341 0.453 1.00 44.50 106 ASP A N 1
ATOM 818 C CA . ASP A 1 106 ? 8.928 17.566 -0.262 1.00 44.50 106 ASP A CA 1
ATOM 819 C C . ASP A 1 106 ? 9.078 16.467 -1.318 1.00 44.50 106 ASP A C 1
ATOM 821 O O . ASP A 1 106 ? 9.716 15.424 -1.161 1.00 44.50 106 ASP A O 1
ATOM 825 N N . SER A 1 107 ? 8.387 16.729 -2.423 1.00 52.62 107 SER A N 1
ATOM 826 C CA . SER A 1 107 ? 8.240 15.918 -3.630 1.00 52.62 107 SER A CA 1
ATOM 827 C C . SER A 1 107 ? 9.554 15.448 -4.269 1.00 52.62 107 SER A C 1
ATOM 829 O O . SER A 1 107 ? 9.524 14.693 -5.247 1.00 52.62 107 SER A O 1
ATOM 831 N N . LYS A 1 108 ? 10.706 15.913 -3.770 1.00 53.72 108 LYS A N 1
ATOM 832 C CA . LYS A 1 108 ? 12.027 15.576 -4.299 1.00 53.72 108 LYS A CA 1
ATOM 833 C C . LYS A 1 108 ? 12.617 14.301 -3.709 1.00 53.72 108 LYS A C 1
ATOM 835 O O . LYS A 1 108 ? 13.436 13.708 -4.392 1.00 53.72 108 LYS A O 1
ATOM 840 N N . LEU A 1 109 ? 12.214 13.854 -2.517 1.00 62.00 109 LEU A N 1
ATOM 841 C CA . LEU A 1 109 ? 12.766 12.634 -1.895 1.00 62.00 109 LEU A CA 1
ATOM 842 C C . LEU A 1 109 ? 11.770 11.470 -1.823 1.00 62.00 109 LEU A C 1
ATOM 844 O O . LEU A 1 109 ? 12.192 10.333 -1.638 1.00 62.00 109 LEU A O 1
ATOM 848 N N . SER A 1 110 ? 10.473 11.706 -2.054 1.00 69.81 110 SER A N 1
ATOM 849 C CA . SER A 1 110 ? 9.455 10.643 -2.007 1.00 69.81 110 SER A CA 1
ATOM 850 C C . SER A 1 110 ? 9.724 9.494 -2.986 1.00 69.81 110 SER A C 1
ATOM 852 O O . SER A 1 110 ? 9.400 8.348 -2.700 1.00 69.81 110 SER A O 1
ATOM 854 N N . TYR A 1 111 ? 10.383 9.766 -4.117 1.00 76.44 111 TYR A N 1
ATOM 855 C CA . TYR A 1 111 ? 10.750 8.730 -5.085 1.00 76.44 111 TYR A CA 1
ATOM 856 C C . TYR A 1 111 ? 11.823 7.754 -4.578 1.00 76.44 111 TYR A C 1
ATOM 858 O O . TYR A 1 111 ? 11.965 6.673 -5.145 1.00 76.44 111 TYR A O 1
ATOM 866 N N . GLN A 1 112 ? 12.561 8.122 -3.525 1.00 80.38 112 GLN A N 1
ATOM 867 C CA . GLN A 1 112 ? 13.597 7.295 -2.903 1.00 80.38 112 GLN A CA 1
ATOM 868 C C . GLN A 1 112 ? 13.059 6.396 -1.785 1.00 80.38 112 GLN A C 1
ATOM 870 O O . GLN A 1 112 ? 13.818 5.582 -1.263 1.00 80.38 112 GLN A O 1
ATOM 875 N N . LEU A 1 113 ? 11.766 6.485 -1.444 1.00 82.50 113 LEU A N 1
ATOM 876 C CA . LEU A 1 113 ? 11.151 5.617 -0.433 1.00 82.50 113 LEU A CA 1
ATOM 877 C C . LEU A 1 113 ? 11.303 4.129 -0.769 1.00 82.50 113 LEU A C 1
ATOM 879 O O . LEU A 1 113 ? 11.481 3.326 0.138 1.00 82.50 113 LEU A O 1
ATOM 883 N N . VAL A 1 114 ? 11.368 3.780 -2.056 1.00 85.75 114 VAL A N 1
ATOM 884 C CA . VAL A 1 114 ? 11.649 2.411 -2.525 1.00 85.75 114 VAL A CA 1
ATOM 885 C C . VAL A 1 114 ? 12.975 1.835 -2.028 1.00 85.75 114 VAL A C 1
ATOM 887 O O . VAL A 1 114 ? 13.128 0.621 -1.960 1.00 85.75 114 VAL A O 1
ATOM 890 N N . ASN A 1 115 ? 13.931 2.679 -1.636 1.00 86.62 115 ASN A N 1
ATOM 891 C CA . ASN A 1 115 ? 15.202 2.208 -1.096 1.00 86.62 115 ASN A CA 1
ATOM 892 C C . ASN A 1 115 ? 15.165 1.985 0.421 1.00 86.62 115 ASN A C 1
ATOM 894 O O . ASN A 1 115 ? 16.060 1.331 0.946 1.00 86.62 115 ASN A O 1
ATOM 898 N N . VAL A 1 116 ? 14.196 2.561 1.138 1.00 84.38 116 VAL A N 1
ATOM 899 C CA . VAL A 1 116 ? 14.229 2.668 2.611 1.00 84.38 116 VAL A CA 1
ATOM 900 C C . VAL A 1 116 ? 12.933 2.240 3.296 1.00 84.38 116 VAL A C 1
ATOM 902 O O . VAL A 1 116 ? 12.874 2.264 4.518 1.00 84.38 116 VAL A O 1
ATOM 905 N N . SER A 1 117 ? 11.903 1.869 2.537 1.00 89.00 117 SER A N 1
ATOM 906 C CA . SER A 1 117 ? 10.586 1.483 3.039 1.00 89.00 117 SER A CA 1
ATOM 907 C C . SER A 1 117 ? 9.928 0.456 2.115 1.00 89.00 117 SER A C 1
ATOM 909 O O . SER A 1 117 ? 10.208 0.420 0.911 1.00 89.00 117 SER A O 1
ATOM 911 N N . LEU A 1 118 ? 9.035 -0.367 2.673 1.00 93.69 118 LEU A N 1
ATOM 912 C CA . LEU A 1 118 ? 8.286 -1.380 1.936 1.00 93.69 118 LEU A CA 1
ATOM 913 C C . LEU A 1 118 ? 7.220 -0.699 1.077 1.00 93.69 118 LEU A C 1
ATOM 915 O O . LEU A 1 118 ? 6.109 -0.408 1.526 1.00 93.69 118 LEU A O 1
ATOM 919 N N . THR A 1 119 ? 7.599 -0.385 -0.160 1.00 92.94 119 THR A N 1
ATOM 920 C CA . THR A 1 119 ? 6.802 0.442 -1.064 1.00 92.94 119 THR A CA 1
ATOM 921 C C . THR A 1 119 ? 6.700 -0.157 -2.455 1.00 92.94 119 THR A C 1
ATOM 923 O O . THR A 1 119 ? 7.605 -0.820 -2.957 1.00 92.94 119 THR A O 1
ATOM 926 N N . GLY A 1 120 ? 5.577 0.120 -3.104 1.00 93.69 120 GLY A N 1
ATOM 927 C CA . GLY A 1 120 ? 5.288 -0.288 -4.469 1.00 93.69 120 GLY A CA 1
ATOM 928 C C . GLY A 1 120 ? 4.433 0.755 -5.171 1.00 93.69 120 GLY A C 1
ATOM 929 O O . GLY A 1 120 ? 4.048 1.774 -4.608 1.00 93.69 120 GLY A O 1
ATOM 930 N N . ARG A 1 121 ? 4.139 0.516 -6.439 1.00 92.38 121 ARG A N 1
ATOM 931 C CA . ARG A 1 121 ? 3.119 1.243 -7.201 1.00 92.38 121 ARG A CA 1
ATOM 932 C C . ARG A 1 121 ? 1.716 0.766 -6.846 1.00 92.38 121 ARG A C 1
ATOM 934 O O . ARG A 1 121 ? 0.803 1.576 -6.802 1.00 92.38 121 ARG A O 1
ATOM 941 N N . ILE A 1 122 ? 1.587 -0.530 -6.585 1.00 94.75 122 ILE A N 1
ATOM 942 C CA . ILE A 1 122 ? 0.398 -1.186 -6.050 1.00 94.75 122 ILE A CA 1
ATOM 943 C C . ILE A 1 122 ? 0.870 -2.312 -5.128 1.00 94.75 122 ILE A C 1
ATOM 945 O O . ILE A 1 122 ? 1.882 -2.959 -5.419 1.00 94.75 122 ILE A O 1
ATOM 949 N N . LEU A 1 123 ? 0.169 -2.506 -4.013 1.00 96.50 123 LEU A N 1
ATOM 950 C CA . LEU A 1 123 ? 0.460 -3.532 -3.013 1.00 96.50 123 LEU A CA 1
ATOM 951 C C . LEU A 1 123 ? -0.796 -4.367 -2.741 1.00 96.50 123 LEU A C 1
ATOM 953 O O . LEU A 1 123 ? -1.916 -3.884 -2.871 1.00 96.50 123 LEU A O 1
ATOM 957 N N . SER A 1 124 ? -0.588 -5.612 -2.338 1.00 95.88 124 SER A N 1
ATOM 958 C CA . SER A 1 124 ? -1.592 -6.518 -1.782 1.00 95.88 124 SER A CA 1
ATOM 959 C C . SER A 1 124 ? -0.919 -7.261 -0.635 1.00 95.88 124 SER A C 1
ATOM 961 O O . SER A 1 124 ? 0.300 -7.415 -0.640 1.00 95.88 124 SER A O 1
ATOM 963 N N . PHE A 1 125 ? -1.654 -7.663 0.389 1.00 94.75 125 PHE A N 1
ATOM 964 C CA . PHE A 1 125 ? -1.046 -8.256 1.573 1.00 94.75 125 PHE A CA 1
ATOM 965 C C . PHE A 1 125 ? -1.993 -9.248 2.230 1.00 94.75 125 PHE A C 1
ATOM 967 O O . PHE A 1 125 ? -3.210 -9.172 2.067 1.00 94.75 125 PHE A O 1
ATOM 974 N N . GLU A 1 126 ? -1.403 -10.158 2.988 1.00 93.25 126 GLU A N 1
ATOM 975 C CA . GLU A 1 126 ? -2.103 -11.080 3.877 1.00 93.25 126 GLU A CA 1
ATOM 976 C C . GLU A 1 126 ? -1.642 -10.843 5.315 1.00 93.25 126 GLU A C 1
ATOM 978 O O . GLU A 1 126 ? -1.149 -9.762 5.637 1.00 93.25 126 GLU A O 1
ATOM 983 N N . GLU A 1 127 ? -1.811 -11.810 6.210 1.00 92.12 127 GLU A N 1
ATOM 984 C CA . GLU A 1 127 ? -1.464 -11.647 7.620 1.00 92.12 127 GLU A CA 1
ATOM 985 C C . GLU A 1 127 ? 0.021 -11.312 7.832 1.00 92.12 127 GLU A C 1
ATOM 987 O O . GLU A 1 127 ? 0.321 -10.339 8.526 1.00 92.12 127 GLU A O 1
ATOM 992 N N . SER A 1 128 ? 0.938 -12.033 7.178 1.00 94.06 128 SER A N 1
ATOM 993 C CA . SER A 1 128 ? 2.388 -11.936 7.420 1.00 94.06 128 SER A CA 1
ATOM 994 C C . SER A 1 128 ? 3.210 -11.397 6.243 1.00 94.06 128 SER A C 1
ATOM 996 O O . SER A 1 128 ? 4.325 -10.914 6.462 1.00 94.06 128 SER A O 1
ATOM 998 N N . LEU A 1 129 ? 2.676 -11.434 5.019 1.00 96.44 129 LEU A N 1
ATOM 999 C CA . LEU A 1 129 ? 3.394 -11.078 3.793 1.00 96.44 129 LEU A CA 1
ATOM 1000 C C . LEU A 1 129 ? 2.762 -9.888 3.067 1.00 96.44 129 LEU A C 1
ATOM 1002 O O . LEU A 1 129 ? 1.555 -9.642 3.139 1.00 96.44 129 LEU A O 1
ATOM 1006 N N . VAL A 1 130 ? 3.609 -9.161 2.341 1.00 97.19 130 VAL A N 1
ATOM 1007 C CA . VAL A 1 130 ? 3.246 -8.071 1.435 1.00 97.19 130 VAL A CA 1
ATOM 1008 C C . VAL A 1 130 ? 3.785 -8.390 0.050 1.00 97.19 130 VAL A C 1
ATOM 1010 O O . VAL A 1 130 ? 4.977 -8.634 -0.135 1.00 97.19 130 VAL A O 1
ATOM 1013 N N . TYR A 1 131 ? 2.897 -8.305 -0.928 1.00 97.88 131 TYR A N 1
ATOM 1014 C CA . TYR A 1 131 ? 3.154 -8.483 -2.344 1.00 97.88 131 TYR A CA 1
ATOM 1015 C C . TYR A 1 131 ? 3.072 -7.133 -3.042 1.00 97.88 131 TYR A C 1
ATOM 1017 O O . TYR A 1 131 ? 2.188 -6.320 -2.754 1.00 97.88 131 TYR A O 1
ATOM 1025 N N . GLY A 1 132 ? 3.978 -6.880 -3.977 1.00 97.19 132 GLY A N 1
ATOM 1026 C CA . GLY A 1 132 ? 4.064 -5.577 -4.614 1.00 97.19 132 GLY A CA 1
ATOM 1027 C C . GLY A 1 132 ? 4.497 -5.625 -6.060 1.00 97.19 132 GLY A C 1
ATOM 1028 O O . GLY A 1 132 ? 5.326 -6.440 -6.449 1.00 97.19 132 GLY A O 1
ATOM 1029 N N . PHE A 1 133 ? 3.971 -4.689 -6.844 1.00 96.62 133 PHE A N 1
ATOM 1030 C CA . PHE A 1 133 ? 4.569 -4.270 -8.106 1.00 96.62 133 PHE A CA 1
ATOM 1031 C C . PHE A 1 133 ? 5.244 -2.923 -7.873 1.00 96.62 133 PHE A C 1
ATOM 1033 O O . PHE A 1 133 ? 4.591 -1.964 -7.462 1.00 96.62 133 PHE A O 1
ATOM 1040 N N . GLY A 1 134 ? 6.547 -2.824 -8.116 1.00 94.06 134 GLY A N 1
ATOM 1041 C CA . GLY A 1 134 ? 7.327 -1.643 -7.746 1.00 94.06 134 GLY A CA 1
ATOM 1042 C C . GLY A 1 134 ? 8.624 -1.523 -8.525 1.00 94.06 134 GLY A C 1
ATOM 1043 O O . GLY A 1 134 ? 8.884 -2.293 -9.444 1.00 94.06 134 GLY A O 1
ATOM 1044 N N . ARG A 1 135 ? 9.425 -0.510 -8.193 1.00 91.50 135 ARG A N 1
ATOM 1045 C CA . ARG A 1 135 ? 10.753 -0.341 -8.793 1.00 91.50 135 ARG A CA 1
ATOM 1046 C C . ARG A 1 135 ? 11.759 -1.206 -8.057 1.00 91.50 135 ARG A C 1
ATOM 1048 O O . ARG A 1 135 ? 11.701 -1.290 -6.839 1.00 91.50 135 ARG A O 1
ATOM 1055 N N . THR A 1 136 ? 12.737 -1.734 -8.783 1.00 91.38 136 THR A N 1
ATOM 1056 C CA . THR A 1 136 ? 13.847 -2.482 -8.180 1.00 91.38 136 THR A CA 1
ATOM 1057 C C . THR A 1 136 ? 14.674 -1.632 -7.214 1.00 91.38 136 THR A C 1
ATOM 1059 O O . THR A 1 136 ? 15.190 -2.158 -6.235 1.00 91.38 136 THR A O 1
ATOM 1062 N N . PHE A 1 137 ? 14.814 -0.334 -7.495 1.00 88.94 137 PHE A N 1
ATOM 1063 C CA . PHE A 1 137 ? 15.427 0.684 -6.637 1.00 88.94 137 PHE A CA 1
ATOM 1064 C C . PHE A 1 137 ? 15.146 2.088 -7.212 1.00 88.94 137 PHE A C 1
ATOM 1066 O O . PHE A 1 137 ? 14.551 2.232 -8.286 1.00 88.94 137 PHE A O 1
ATOM 1073 N N . ALA A 1 138 ? 15.608 3.136 -6.530 1.00 83.44 138 ALA A N 1
ATOM 1074 C CA . ALA A 1 138 ? 15.666 4.502 -7.050 1.00 83.44 138 ALA A CA 1
ATOM 1075 C C . ALA A 1 138 ? 17.099 5.059 -6.975 1.00 83.44 138 ALA A C 1
ATOM 1077 O O . ALA A 1 138 ? 17.725 4.978 -5.921 1.00 83.44 138 ALA A O 1
ATOM 1078 N N . PRO A 1 139 ? 17.650 5.653 -8.049 1.00 79.38 139 PRO A N 1
ATOM 1079 C CA . PRO A 1 139 ? 18.966 6.287 -7.981 1.00 79.38 139 PRO A CA 1
ATOM 1080 C C . PRO A 1 139 ? 18.933 7.601 -7.185 1.00 79.38 139 PRO A C 1
ATOM 1082 O O . PRO A 1 139 ? 17.873 8.150 -6.895 1.00 79.38 139 PRO A O 1
ATOM 1085 N N . GLY A 1 140 ? 20.111 8.168 -6.909 1.00 74.69 140 GLY A N 1
ATOM 1086 C CA . GLY A 1 140 ? 20.252 9.498 -6.299 1.00 74.69 140 GLY A CA 1
ATOM 1087 C C . GLY A 1 140 ? 19.669 10.649 -7.135 1.00 74.69 140 GLY A C 1
ATOM 1088 O O . GLY A 1 140 ? 19.294 11.686 -6.586 1.00 74.69 140 GLY A O 1
ATOM 1089 N N . ASN A 1 141 ? 19.541 10.452 -8.453 1.00 77.38 141 ASN A N 1
ATOM 1090 C CA . ASN A 1 141 ? 18.989 11.417 -9.399 1.00 77.38 141 ASN A CA 1
ATOM 1091 C C . ASN A 1 141 ? 17.858 10.793 -10.231 1.00 77.38 141 ASN A C 1
ATOM 1093 O O . ASN A 1 141 ? 18.105 9.935 -11.080 1.00 77.38 141 ASN A O 1
ATOM 1097 N N . ILE A 1 142 ? 16.629 11.285 -10.046 1.00 75.50 142 ILE A N 1
ATOM 1098 C CA . ILE A 1 142 ? 15.428 10.800 -10.745 1.00 75.50 142 ILE A CA 1
ATOM 1099 C C . ILE A 1 142 ? 15.535 10.870 -12.278 1.00 75.50 142 ILE A C 1
ATOM 1101 O O . ILE A 1 142 ? 15.021 9.991 -12.964 1.00 75.50 142 ILE A O 1
ATOM 1105 N N . GLY A 1 143 ? 16.253 11.855 -12.832 1.00 77.69 143 GLY A N 1
ATOM 1106 C CA . GLY A 1 143 ? 16.463 11.985 -14.279 1.00 77.69 143 GLY A CA 1
ATOM 1107 C C . GLY A 1 143 ? 17.327 10.868 -14.872 1.00 77.69 143 GLY A C 1
ATOM 1108 O O . GLY A 1 143 ? 17.269 10.617 -16.071 1.00 77.69 143 GLY A O 1
ATOM 1109 N N . ARG A 1 144 ? 18.091 10.153 -14.033 1.00 79.44 144 ARG A N 1
ATOM 1110 C CA . ARG A 1 144 ? 18.926 9.011 -14.434 1.00 79.44 144 ARG A CA 1
ATOM 1111 C C . ARG A 1 144 ? 18.251 7.657 -14.227 1.00 79.44 144 ARG A C 1
ATOM 1113 O O . ARG A 1 144 ? 18.897 6.643 -14.464 1.00 79.44 144 ARG A O 1
ATOM 1120 N N . MET A 1 145 ? 16.984 7.618 -13.810 1.00 79.25 145 MET A N 1
ATOM 1121 C CA . MET A 1 145 ? 16.267 6.387 -13.452 1.00 79.25 145 MET A CA 1
ATOM 1122 C C . MET A 1 145 ? 16.414 5.275 -14.496 1.00 79.25 145 MET A C 1
ATOM 1124 O O . MET A 1 145 ? 16.852 4.177 -14.165 1.00 79.25 145 MET A O 1
ATOM 1128 N N . TRP A 1 146 ? 16.146 5.581 -15.765 1.00 79.50 146 TRP A N 1
ATOM 1129 C CA . TRP A 1 146 ? 16.220 4.581 -16.831 1.00 79.50 146 TRP A CA 1
ATOM 1130 C C . TRP A 1 146 ? 17.654 4.233 -17.223 1.00 79.50 146 TRP A C 1
ATOM 1132 O O . TRP A 1 146 ? 17.983 3.058 -17.347 1.00 79.50 146 TRP A O 1
ATOM 1142 N N . SER A 1 147 ? 18.541 5.228 -17.321 1.00 83.75 147 SER A N 1
ATOM 1143 C CA . SER A 1 147 ? 19.967 4.988 -17.589 1.00 83.75 147 SER A CA 1
ATOM 1144 C C . SER A 1 147 ? 20.676 4.215 -16.469 1.00 83.75 147 SER A C 1
ATOM 1146 O O . SER A 1 147 ? 21.694 3.586 -16.720 1.00 83.75 147 SER A O 1
ATOM 1148 N N . ALA A 1 148 ? 20.149 4.259 -15.242 1.00 83.62 148 ALA A N 1
ATOM 1149 C CA . ALA A 1 148 ? 20.682 3.534 -14.092 1.00 83.62 148 ALA A CA 1
ATOM 1150 C C . ALA A 1 148 ? 20.245 2.059 -14.058 1.00 83.62 148 ALA A C 1
ATOM 1152 O O . ALA A 1 148 ? 20.695 1.321 -13.189 1.00 83.62 148 ALA A O 1
ATOM 1153 N N . GLY A 1 149 ? 19.373 1.619 -14.973 1.00 85.81 149 GLY A N 1
ATOM 1154 C CA . GLY A 1 149 ? 18.886 0.239 -15.012 1.00 85.81 149 GLY A CA 1
ATOM 1155 C C . GLY A 1 149 ? 17.740 -0.051 -14.039 1.00 85.81 149 GLY A C 1
ATOM 1156 O O . GLY A 1 149 ? 17.515 -1.212 -13.697 1.00 85.81 149 GLY A O 1
ATOM 1157 N N . VAL A 1 150 ? 17.003 0.973 -13.590 1.00 87.69 150 VAL A N 1
ATOM 1158 C CA . VAL A 1 150 ? 15.776 0.757 -12.812 1.00 87.69 150 VAL A CA 1
ATOM 1159 C C . VAL A 1 150 ? 14.757 0.013 -13.668 1.00 87.69 150 VAL A C 1
ATOM 1161 O O . VAL A 1 150 ? 14.438 0.431 -14.782 1.00 87.69 150 VAL A O 1
ATOM 1164 N N . LYS A 1 151 ? 14.216 -1.071 -13.116 1.00 90.12 151 LYS A N 1
ATOM 1165 C CA . LYS A 1 151 ? 13.140 -1.859 -13.717 1.00 90.12 151 LYS A CA 1
ATOM 1166 C C . LYS A 1 151 ? 11.928 -1.854 -12.803 1.00 90.12 151 LYS A C 1
ATOM 1168 O O . LYS A 1 151 ? 12.041 -1.539 -11.617 1.00 90.12 151 LYS A O 1
ATOM 1173 N N . TYR A 1 152 ? 10.783 -2.227 -13.360 1.00 92.69 152 TYR A N 1
ATOM 1174 C CA . TYR A 1 152 ? 9.671 -2.685 -12.543 1.00 92.69 152 TYR A CA 1
ATOM 1175 C C . TYR A 1 152 ? 9.768 -4.194 -12.336 1.00 92.69 152 TYR A C 1
ATOM 1177 O O . TYR A 1 152 ? 10.156 -4.917 -13.251 1.00 92.69 152 TYR A O 1
ATOM 1185 N N . HIS A 1 153 ? 9.412 -4.645 -11.140 1.00 95.38 153 HIS A N 1
ATOM 1186 C CA . HIS A 1 153 ? 9.363 -6.055 -10.770 1.00 95.38 153 HIS A CA 1
ATOM 1187 C C . HIS A 1 153 ? 8.136 -6.337 -9.901 1.00 95.38 153 HIS A C 1
ATOM 1189 O O . HIS A 1 153 ? 7.528 -5.414 -9.347 1.00 95.38 153 HIS A O 1
ATOM 1195 N N . LEU A 1 154 ? 7.794 -7.615 -9.782 1.00 97.44 154 LEU A N 1
ATOM 1196 C CA . LEU A 1 154 ? 7.006 -8.119 -8.669 1.00 97.44 154 LEU A CA 1
ATOM 1197 C C . LEU A 1 154 ? 7.928 -8.511 -7.524 1.00 97.44 154 LEU A C 1
ATOM 1199 O O . LEU A 1 154 ? 9.047 -8.975 -7.757 1.00 97.44 154 LEU A O 1
ATOM 1203 N N . PHE A 1 155 ? 7.441 -8.370 -6.301 1.00 97.06 155 PHE A N 1
ATOM 1204 C CA . PHE A 1 155 ? 8.155 -8.784 -5.106 1.00 97.06 155 PHE A CA 1
ATOM 1205 C C . PHE A 1 155 ? 7.216 -9.324 -4.031 1.00 97.06 155 PHE A C 1
ATOM 1207 O O . PHE A 1 155 ? 6.028 -8.994 -4.006 1.00 97.06 155 PHE A O 1
ATOM 1214 N N . CYS A 1 156 ? 7.798 -10.091 -3.113 1.00 97.31 156 CYS A N 1
ATOM 1215 C CA . CYS A 1 156 ? 7.224 -10.446 -1.821 1.00 97.31 156 CYS A CA 1
ATOM 1216 C C . CYS A 1 156 ? 8.220 -10.107 -0.711 1.00 97.31 156 CYS A C 1
ATOM 1218 O O . CYS A 1 156 ? 9.422 -10.326 -0.872 1.00 97.31 156 CYS A O 1
ATOM 1220 N N . ALA A 1 157 ? 7.724 -9.593 0.409 1.00 97.12 157 ALA A N 1
ATOM 1221 C CA . ALA A 1 157 ? 8.487 -9.402 1.639 1.00 97.12 157 ALA A CA 1
ATOM 1222 C C . ALA A 1 157 ? 7.598 -9.635 2.865 1.00 97.12 157 ALA A C 1
ATOM 1224 O O . ALA A 1 157 ? 6.378 -9.473 2.802 1.00 97.12 157 ALA A O 1
ATOM 1225 N N . GLY A 1 158 ? 8.210 -9.968 3.999 1.00 96.31 158 GLY A N 1
ATOM 1226 C CA . GLY A 1 158 ? 7.498 -10.049 5.272 1.00 96.31 158 GLY A CA 1
ATOM 1227 C C . GLY A 1 158 ? 7.111 -8.671 5.809 1.00 96.31 158 GLY A C 1
ATOM 1228 O O . GLY A 1 158 ? 7.840 -7.692 5.645 1.00 96.31 158 GLY A O 1
ATOM 1229 N N . LYS A 1 159 ? 5.978 -8.576 6.514 1.00 95.00 159 LYS A N 1
ATOM 1230 C CA . LYS A 1 159 ? 5.569 -7.335 7.202 1.00 95.00 159 LYS A CA 1
ATOM 1231 C C . LYS A 1 159 ? 6.566 -6.889 8.275 1.00 95.00 159 LYS A C 1
ATOM 1233 O O . LYS A 1 159 ? 6.673 -5.700 8.561 1.00 95.00 159 LYS A O 1
ATOM 1238 N N . ASN A 1 160 ? 7.332 -7.817 8.841 1.00 93.31 160 ASN A N 1
ATOM 1239 C CA . ASN A 1 160 ? 8.442 -7.506 9.743 1.00 93.31 160 ASN A CA 1
ATOM 1240 C C . ASN A 1 160 ? 9.523 -6.633 9.074 1.00 93.31 160 ASN A C 1
ATOM 1242 O O . ASN A 1 160 ? 10.126 -5.795 9.748 1.00 93.31 160 ASN A O 1
ATOM 1246 N N . GLU A 1 161 ? 9.724 -6.754 7.757 1.00 93.94 161 GLU A N 1
ATOM 1247 C CA . GLU A 1 161 ? 10.633 -5.875 7.015 1.00 93.94 161 GLU A CA 1
ATOM 1248 C C . GLU A 1 161 ? 10.116 -4.433 6.966 1.00 93.94 161 GLU A C 1
ATOM 1250 O O . GLU A 1 161 ? 10.927 -3.511 6.994 1.00 93.94 161 GLU A O 1
ATOM 1255 N N . ALA A 1 162 ? 8.795 -4.205 6.988 1.00 90.75 162 ALA A N 1
ATOM 1256 C CA . ALA A 1 162 ? 8.239 -2.856 7.118 1.00 90.75 162 ALA A CA 1
ATOM 1257 C C . ALA A 1 162 ? 8.576 -2.230 8.478 1.00 90.75 162 ALA A C 1
ATOM 1259 O O . ALA A 1 162 ? 9.042 -1.095 8.530 1.00 90.75 162 ALA A O 1
ATOM 1260 N N . ALA A 1 163 ? 8.418 -2.978 9.575 1.00 86.81 163 ALA A N 1
ATOM 1261 C CA . ALA A 1 163 ? 8.751 -2.491 10.918 1.00 86.81 163 ALA A CA 1
ATOM 1262 C C . ALA A 1 163 ? 10.252 -2.175 11.061 1.00 86.81 163 ALA A C 1
ATOM 1264 O O . ALA A 1 163 ? 10.641 -1.129 11.588 1.00 86.81 163 ALA A O 1
ATOM 1265 N N . LYS A 1 164 ? 11.109 -3.056 10.533 1.00 87.44 164 LYS A N 1
ATOM 1266 C CA . LYS A 1 164 ? 12.561 -2.844 10.459 1.00 87.44 164 LYS A CA 1
ATOM 1267 C C . LYS A 1 164 ? 12.905 -1.614 9.621 1.00 87.44 164 LYS A C 1
ATOM 1269 O O . LYS A 1 164 ? 13.715 -0.789 10.049 1.00 87.44 164 LYS A O 1
ATOM 1274 N N . ALA A 1 165 ? 12.281 -1.475 8.452 1.00 86.62 165 ALA A N 1
ATOM 1275 C CA . ALA A 1 165 ? 12.482 -0.334 7.576 1.00 86.62 165 ALA A CA 1
ATOM 1276 C C . ALA A 1 165 ? 12.063 0.971 8.252 1.00 86.62 165 ALA A C 1
ATOM 1278 O O . ALA A 1 165 ? 12.842 1.917 8.266 1.00 86.62 165 ALA A O 1
ATOM 1279 N N . ASP A 1 166 ? 10.912 1.003 8.920 1.00 87.06 166 ASP A N 1
ATOM 1280 C CA . ASP A 1 166 ? 10.458 2.165 9.681 1.00 87.06 166 ASP A CA 1
ATOM 1281 C C . ASP A 1 166 ? 11.443 2.540 10.797 1.00 87.06 166 ASP A C 1
ATOM 1283 O O . ASP A 1 166 ? 11.771 3.717 10.958 1.00 87.06 166 ASP A O 1
ATOM 1287 N N . ALA A 1 167 ? 11.987 1.571 11.537 1.00 83.44 167 ALA A N 1
ATOM 1288 C CA . ALA A 1 167 ? 12.974 1.843 12.585 1.00 83.44 167 ALA A CA 1
ATOM 1289 C C . ALA A 1 167 ? 14.296 2.413 12.031 1.00 83.44 167 ALA A C 1
ATOM 1291 O O . ALA A 1 167 ? 14.933 3.263 12.659 1.00 83.44 167 ALA A O 1
ATOM 1292 N N . MET A 1 168 ? 14.709 1.959 10.846 1.00 78.12 168 MET A N 1
ATOM 1293 C CA . MET A 1 168 ? 15.983 2.325 10.219 1.00 78.12 168 MET A CA 1
ATOM 1294 C C . MET A 1 168 ? 15.880 3.501 9.245 1.00 78.12 168 MET A C 1
ATOM 1296 O O . MET A 1 168 ? 16.912 4.077 8.888 1.00 78.12 168 MET A O 1
ATOM 1300 N N . GLU A 1 169 ? 14.671 3.866 8.810 1.00 74.50 169 GLU A N 1
ATOM 1301 C CA . GLU A 1 169 ? 14.445 4.893 7.799 1.00 74.50 169 GLU A CA 1
ATOM 1302 C C . GLU A 1 169 ? 15.006 6.228 8.293 1.00 74.50 169 GLU A C 1
ATOM 1304 O O . GLU A 1 169 ? 14.433 6.927 9.137 1.00 74.50 169 GLU A O 1
ATOM 1309 N N . ARG A 1 170 ? 16.150 6.580 7.709 1.00 67.75 170 ARG A N 1
ATOM 1310 C CA . ARG A 1 170 ? 16.753 7.903 7.731 1.00 67.75 170 ARG A CA 1
ATOM 1311 C C . ARG A 1 170 ? 16.679 8.407 6.303 1.00 67.75 170 ARG A C 1
ATOM 1313 O O . ARG A 1 170 ? 17.437 7.935 5.456 1.00 67.75 170 ARG A O 1
ATOM 1320 N N . LEU A 1 171 ? 15.778 9.351 6.028 1.00 60.25 171 LEU A N 1
ATOM 1321 C CA . LEU A 1 171 ? 15.808 10.027 4.736 1.00 60.25 171 LEU A CA 1
ATOM 1322 C C . LEU A 1 171 ? 17.217 10.610 4.536 1.00 60.25 171 LEU A C 1
ATOM 1324 O O . LEU A 1 171 ? 17.778 11.189 5.478 1.00 60.25 171 LEU A O 1
ATOM 1328 N N . PRO A 1 172 ? 17.825 10.429 3.355 1.00 54.34 172 PRO A N 1
ATOM 1329 C CA . PRO A 1 172 ? 19.147 10.964 3.097 1.00 54.34 172 PRO A CA 1
ATOM 1330 C C . PRO A 1 172 ? 19.184 12.464 3.383 1.00 54.34 172 PRO A C 1
ATOM 1332 O O . PRO A 1 172 ? 18.311 13.226 2.962 1.00 54.34 172 PRO A O 1
ATOM 1335 N N . ARG A 1 173 ? 20.226 12.908 4.097 1.00 52.84 173 ARG A N 1
ATOM 1336 C CA . ARG A 1 173 ? 20.512 14.341 4.229 1.00 52.84 173 ARG A CA 1
ATOM 1337 C C . ARG A 1 173 ? 20.720 14.926 2.832 1.00 52.84 173 ARG A C 1
ATOM 1339 O O . ARG A 1 173 ? 21.315 14.277 1.973 1.00 52.84 173 ARG A O 1
ATOM 1346 N N . ARG A 1 174 ? 20.260 16.164 2.624 1.00 46.81 174 ARG A N 1
ATOM 1347 C CA . ARG A 1 174 ? 20.429 16.926 1.376 1.00 46.81 174 ARG A CA 1
ATOM 1348 C C . ARG A 1 174 ? 21.861 16.765 0.842 1.00 46.81 174 ARG A C 1
ATOM 1350 O O . ARG A 1 174 ? 22.808 17.153 1.516 1.00 46.81 174 ARG A O 1
ATOM 1357 N N . GLY A 1 175 ? 22.000 16.179 -0.349 1.00 45.19 175 GLY A N 1
ATOM 1358 C CA . GLY A 1 175 ? 23.288 15.969 -1.025 1.00 45.19 175 GLY A CA 1
ATOM 1359 C C . GLY A 1 175 ? 23.978 14.621 -0.775 1.00 45.19 175 GLY A C 1
ATOM 1360 O O . GLY A 1 175 ? 25.013 14.376 -1.387 1.00 45.19 175 GLY A O 1
ATOM 1361 N N . ARG A 1 176 ? 23.430 13.733 0.068 1.00 49.59 176 ARG A N 1
ATOM 1362 C CA . ARG A 1 176 ? 23.935 12.360 0.225 1.00 49.59 176 ARG A CA 1
ATOM 1363 C C . ARG A 1 176 ? 23.058 11.404 -0.576 1.00 49.59 176 ARG A C 1
ATOM 1365 O O . ARG A 1 176 ? 21.922 11.142 -0.199 1.00 49.59 176 ARG A O 1
ATOM 1372 N N . GLU A 1 177 ? 23.566 10.921 -1.702 1.00 52.59 177 GLU A N 1
ATOM 1373 C CA . GLU A 1 177 ? 22.855 9.947 -2.527 1.00 52.59 177 GLU A CA 1
ATOM 1374 C C . GLU A 1 177 ? 22.697 8.623 -1.764 1.00 52.59 177 GLU A C 1
ATOM 1376 O O . GLU A 1 177 ? 23.668 8.097 -1.219 1.00 52.59 177 GLU A O 1
ATOM 1381 N N . VAL A 1 178 ? 21.480 8.071 -1.725 1.00 54.25 178 VAL A N 1
ATOM 1382 C CA . VAL A 1 178 ? 21.294 6.652 -1.392 1.00 54.25 178 VAL A CA 1
ATOM 1383 C C . VAL A 1 178 ? 21.580 5.883 -2.671 1.00 54.25 178 VAL A C 1
ATOM 1385 O O . VAL A 1 178 ? 20.701 5.683 -3.507 1.00 54.25 178 VAL A O 1
ATOM 1388 N N . THR A 1 179 ? 22.844 5.531 -2.861 1.00 52.72 179 THR A N 1
ATOM 1389 C CA . THR A 1 179 ? 23.269 4.554 -3.858 1.00 52.72 179 THR A CA 1
ATOM 1390 C C . THR A 1 179 ? 23.277 3.187 -3.182 1.00 52.72 179 THR A C 1
ATOM 1392 O O . THR A 1 179 ? 24.026 2.961 -2.235 1.00 52.72 179 THR A O 1
ATOM 1395 N N . GLY A 1 180 ? 22.407 2.271 -3.608 1.00 59.41 180 GLY A N 1
ATOM 1396 C CA . GLY A 1 180 ? 22.414 0.916 -3.058 1.00 59.41 180 GLY A CA 1
ATOM 1397 C C . GLY A 1 180 ? 21.107 0.149 -3.198 1.00 59.41 180 GLY A C 1
ATOM 1398 O O . GLY A 1 180 ? 20.062 0.713 -3.516 1.00 59.41 180 GLY A O 1
ATOM 1399 N N . LYS A 1 181 ? 21.220 -1.163 -2.956 1.00 68.19 181 LYS A N 1
ATOM 1400 C CA . LYS A 1 181 ? 20.119 -2.128 -2.843 1.00 68.19 181 LYS A CA 1
ATOM 1401 C C . LYS A 1 181 ? 19.069 -1.609 -1.840 1.00 68.19 181 LYS A C 1
ATOM 1403 O O . LYS A 1 181 ? 19.470 -1.026 -0.830 1.00 68.19 181 LYS A O 1
ATOM 1408 N N . PRO A 1 182 ? 17.762 -1.817 -2.086 1.00 82.25 182 PRO A N 1
ATOM 1409 C CA . PRO A 1 182 ? 16.727 -1.518 -1.102 1.00 82.25 182 PRO A CA 1
ATOM 1410 C C . PRO A 1 182 ? 17.027 -2.132 0.268 1.00 82.25 182 PRO A C 1
ATOM 1412 O O . PRO A 1 182 ? 17.585 -3.225 0.352 1.00 82.25 182 PRO A O 1
ATOM 1415 N N . LEU A 1 183 ? 16.631 -1.429 1.331 1.00 86.12 183 LEU A N 1
ATOM 1416 C CA . LEU A 1 183 ? 16.733 -1.895 2.717 1.00 86.12 183 LEU A CA 1
ATOM 1417 C C . LEU A 1 183 ? 15.897 -3.157 2.976 1.00 86.12 183 LEU A C 1
ATOM 1419 O O . LEU A 1 183 ? 16.224 -3.942 3.863 1.00 86.12 183 LEU A O 1
ATOM 1423 N N . ILE A 1 184 ? 14.818 -3.312 2.210 1.00 91.75 184 ILE A N 1
ATOM 1424 C CA . ILE A 1 184 ? 13.909 -4.447 2.285 1.00 91.75 184 ILE A CA 1
ATOM 1425 C C . ILE A 1 184 ? 14.619 -5.703 1.797 1.00 91.75 184 ILE A C 1
ATOM 1427 O O . ILE A 1 184 ? 15.130 -5.740 0.672 1.00 91.75 184 ILE A O 1
ATOM 1431 N N . ASP A 1 185 ? 14.599 -6.737 2.632 1.00 92.81 185 ASP A N 1
ATOM 1432 C CA . ASP A 1 185 ? 14.954 -8.078 2.195 1.00 92.81 185 ASP A CA 1
ATOM 1433 C C . ASP A 1 185 ? 13.724 -8.769 1.596 1.00 92.81 185 ASP A C 1
ATOM 1435 O O . ASP A 1 185 ? 12.739 -9.047 2.280 1.00 92.81 185 ASP A O 1
ATOM 1439 N N . TYR A 1 186 ? 13.751 -8.981 0.282 1.00 94.88 186 TYR A N 1
ATOM 1440 C CA . TYR A 1 186 ? 12.642 -9.605 -0.431 1.00 94.88 186 TYR A CA 1
ATOM 1441 C C . TYR A 1 186 ? 12.745 -11.127 -0.337 1.00 94.88 186 TYR A C 1
ATOM 1443 O O . TYR A 1 186 ? 13.772 -11.700 -0.698 1.00 94.88 186 TYR A O 1
ATOM 1451 N N . THR A 1 187 ? 11.647 -11.781 0.044 1.00 95.50 187 THR A N 1
ATOM 1452 C CA . THR A 1 187 ? 11.491 -13.242 -0.023 1.00 95.50 187 THR A CA 1
ATOM 1453 C C . THR A 1 187 ? 11.714 -13.739 -1.448 1.00 95.50 187 THR A C 1
ATOM 1455 O O . THR A 1 187 ? 12.415 -14.721 -1.676 1.00 95.50 187 THR A O 1
ATOM 1458 N N . TRP A 1 188 ? 11.149 -13.026 -2.424 1.00 96.12 188 TRP A N 1
ATOM 1459 C CA . TRP A 1 188 ? 11.404 -13.252 -3.839 1.00 96.12 188 TRP A CA 1
ATOM 1460 C C . TRP A 1 188 ? 11.163 -11.977 -4.646 1.00 96.12 188 TRP A C 1
ATOM 1462 O O . TRP A 1 188 ? 10.436 -11.073 -4.230 1.00 96.12 188 TRP A O 1
ATOM 1472 N N . THR A 1 189 ? 11.754 -11.926 -5.842 1.00 96.19 189 THR A N 1
ATOM 1473 C CA . THR A 1 189 ? 11.435 -10.925 -6.868 1.00 96.19 189 THR A CA 1
ATOM 1474 C C . THR A 1 189 ? 11.284 -11.604 -8.226 1.00 96.19 189 THR A C 1
ATOM 1476 O O . THR A 1 189 ? 11.946 -12.612 -8.480 1.00 96.19 189 THR A O 1
ATOM 1479 N N . LYS A 1 190 ? 10.411 -11.081 -9.091 1.00 95.69 190 LYS A N 1
ATOM 1480 C CA . LYS A 1 190 ? 10.160 -11.612 -10.440 1.00 95.69 190 LYS A CA 1
ATOM 1481 C C . LYS A 1 190 ? 10.061 -10.473 -11.451 1.00 95.69 190 LYS A C 1
ATOM 1483 O O . LYS A 1 190 ? 9.397 -9.468 -11.195 1.00 95.69 190 LYS A O 1
ATOM 1488 N N . ASP A 1 191 ? 10.698 -10.641 -12.605 1.00 94.19 191 ASP A N 1
ATOM 1489 C CA . ASP A 1 191 ? 10.494 -9.744 -13.743 1.00 94.19 191 ASP A CA 1
ATOM 1490 C C . ASP A 1 191 ? 9.040 -9.839 -14.235 1.00 94.19 191 ASP A C 1
ATOM 1492 O O . ASP A 1 191 ? 8.385 -10.878 -14.114 1.00 94.19 191 ASP A O 1
ATOM 1496 N N . ILE A 1 192 ? 8.528 -8.741 -14.789 1.00 92.88 192 ILE A N 1
ATOM 1497 C CA . ILE A 1 192 ? 7.140 -8.633 -15.241 1.00 92.88 192 ILE A CA 1
ATOM 1498 C C . ILE A 1 192 ? 7.057 -7.943 -16.603 1.00 92.88 192 ILE A C 1
ATOM 1500 O O . ILE A 1 192 ? 7.790 -6.997 -16.894 1.00 92.88 192 ILE A O 1
ATOM 1504 N N . SER A 1 193 ? 6.144 -8.426 -17.442 1.00 90.81 193 SER A N 1
ATOM 1505 C CA . SER A 1 193 ? 5.940 -7.976 -18.824 1.00 90.81 193 SER A CA 1
ATOM 1506 C C . SER A 1 193 ? 4.812 -6.947 -18.977 1.00 90.81 193 SER A C 1
ATOM 1508 O O . SER A 1 193 ? 4.475 -6.564 -20.098 1.00 90.81 193 SER A O 1
ATOM 1510 N N . LEU A 1 194 ? 4.252 -6.458 -17.867 1.00 92.75 194 LEU A N 1
ATOM 1511 C CA . LEU A 1 194 ? 3.161 -5.484 -17.825 1.00 92.75 194 LEU A CA 1
ATOM 1512 C C . LEU A 1 194 ? 3.399 -4.382 -16.781 1.00 92.75 194 LEU A C 1
ATOM 1514 O O . LEU A 1 194 ? 4.175 -4.542 -15.839 1.00 92.75 194 LEU A O 1
ATOM 1518 N N . GLN A 1 195 ? 2.720 -3.249 -16.953 1.00 91.88 195 GLN A N 1
ATOM 1519 C CA . GLN A 1 195 ? 2.625 -2.183 -15.953 1.00 91.88 195 GLN A CA 1
ATOM 1520 C C . GLN A 1 195 ? 1.402 -2.450 -15.071 1.00 91.88 195 GLN A C 1
ATOM 1522 O O . GLN A 1 195 ? 0.290 -2.121 -15.478 1.00 91.88 195 GLN A O 1
ATOM 1527 N N . ALA A 1 196 ? 1.574 -3.050 -13.889 1.00 93.56 196 ALA A N 1
ATOM 1528 C CA . ALA A 1 196 ? 0.426 -3.475 -13.085 1.00 93.56 196 ALA A CA 1
ATOM 1529 C C . ALA A 1 196 ? -0.428 -2.272 -12.665 1.00 93.56 196 ALA A C 1
ATOM 1531 O O . ALA A 1 196 ? 0.075 -1.344 -12.040 1.00 93.56 196 ALA A O 1
ATOM 1532 N N . ARG A 1 197 ? -1.713 -2.299 -13.025 1.00 91.75 197 ARG A N 1
ATOM 1533 C CA . ARG A 1 197 ? -2.750 -1.328 -12.635 1.00 91.75 197 ARG A CA 1
ATOM 1534 C C . ARG A 1 197 ? -3.753 -1.917 -11.654 1.00 91.75 197 ARG A C 1
ATOM 1536 O O . ARG A 1 197 ? -4.368 -1.174 -10.903 1.00 91.75 197 ARG A O 1
ATOM 1543 N N . ALA A 1 198 ? -3.891 -3.236 -11.663 1.00 93.81 198 ALA A N 1
ATOM 1544 C CA . ALA A 1 198 ? -4.689 -3.990 -10.717 1.00 93.81 198 ALA A CA 1
ATOM 1545 C C . ALA A 1 198 ? -3.879 -5.188 -10.226 1.00 93.81 198 ALA A C 1
ATOM 1547 O O . ALA A 1 198 ? -3.098 -5.774 -10.984 1.00 93.81 198 ALA A O 1
ATOM 1548 N N . MET A 1 199 ? -4.060 -5.531 -8.956 1.00 96.56 199 MET A N 1
ATOM 1549 C CA . MET A 1 199 ? -3.387 -6.654 -8.325 1.00 96.56 199 MET A CA 1
ATOM 1550 C C . MET A 1 199 ? -4.264 -7.227 -7.220 1.00 96.56 199 MET A C 1
ATOM 1552 O O . MET A 1 199 ? -4.828 -6.473 -6.429 1.00 96.56 199 MET A O 1
ATOM 1556 N N . VAL A 1 200 ? -4.361 -8.552 -7.165 1.00 96.75 200 VAL A N 1
ATOM 1557 C CA . VAL A 1 200 ? -5.088 -9.264 -6.114 1.00 96.75 200 VAL A CA 1
ATOM 1558 C C . VAL A 1 200 ? -4.361 -10.559 -5.772 1.00 96.75 200 VAL A C 1
ATOM 1560 O O . VAL A 1 200 ? -3.949 -11.305 -6.661 1.00 96.75 200 VAL A O 1
ATOM 1563 N N . LEU A 1 201 ? -4.196 -10.815 -4.477 1.00 96.56 201 LEU A N 1
ATOM 1564 C CA . LEU A 1 201 ? -3.798 -12.119 -3.968 1.00 96.56 201 LEU A CA 1
ATOM 1565 C C . LEU A 1 201 ? -5.048 -12.992 -3.817 1.00 96.56 201 LEU A C 1
ATOM 1567 O O . LEU A 1 201 ? -5.999 -12.613 -3.134 1.00 96.56 201 LEU A O 1
ATOM 1571 N N . ALA A 1 202 ? -5.041 -14.163 -4.446 1.00 95.31 202 ALA A N 1
ATOM 1572 C CA . ALA A 1 202 ? -6.090 -15.164 -4.317 1.00 95.31 202 ALA A CA 1
ATOM 1573 C C . ALA A 1 202 ? -5.447 -16.508 -3.959 1.00 95.31 202 ALA A C 1
ATOM 1575 O O . ALA A 1 202 ? -4.935 -17.216 -4.826 1.00 95.31 202 ALA A O 1
ATOM 1576 N N . ARG A 1 203 ? -5.490 -16.849 -2.663 1.00 90.62 203 ARG A N 1
ATOM 1577 C CA . ARG A 1 203 ? -4.759 -17.983 -2.074 1.00 90.62 203 ARG A CA 1
ATOM 1578 C C . ARG A 1 203 ? -3.255 -17.862 -2.349 1.00 90.62 203 ARG A C 1
ATOM 1580 O O . ARG A 1 203 ? -2.639 -16.905 -1.909 1.00 90.62 203 ARG A O 1
ATOM 1587 N N . ASP A 1 204 ? -2.690 -18.806 -3.085 1.00 93.38 204 ASP A N 1
ATOM 1588 C CA . ASP A 1 204 ? -1.275 -18.909 -3.441 1.00 93.38 204 ASP A CA 1
ATOM 1589 C C . ASP A 1 204 ? -0.950 -18.262 -4.795 1.00 93.38 204 ASP A C 1
ATOM 1591 O O . ASP A 1 204 ? 0.169 -18.380 -5.292 1.00 93.38 204 ASP A O 1
ATOM 1595 N N . THR A 1 205 ? -1.919 -17.594 -5.424 1.00 96.12 205 THR A N 1
ATOM 1596 C CA . THR A 1 205 ? -1.739 -16.979 -6.738 1.00 96.12 205 THR A CA 1
ATOM 1597 C C . THR A 1 205 ? -1.924 -15.471 -6.657 1.00 96.12 205 THR A C 1
ATOM 1599 O O . THR A 1 205 ? -2.985 -14.965 -6.288 1.00 96.12 205 THR A O 1
ATOM 1602 N N . LEU A 1 206 ? -0.889 -14.739 -7.062 1.00 97.06 206 LEU A N 1
ATOM 1603 C CA . LEU A 1 206 ? -0.940 -13.301 -7.270 1.00 97.06 206 LEU A CA 1
ATOM 1604 C C . LEU A 1 206 ? -1.353 -13.022 -8.718 1.00 97.06 206 LEU A C 1
ATOM 1606 O O . LEU A 1 206 ? -0.605 -13.314 -9.655 1.00 97.06 206 LEU A O 1
ATOM 1610 N N . PHE A 1 207 ? -2.536 -12.445 -8.901 1.00 97.44 207 PHE A N 1
ATOM 1611 C CA . PHE A 1 207 ? -3.006 -11.977 -10.200 1.00 97.44 207 PHE A CA 1
ATOM 1612 C C . PHE A 1 207 ? -2.654 -10.506 -10.378 1.00 97.44 207 PHE A C 1
ATOM 1614 O O . PHE A 1 207 ? -2.933 -9.681 -9.507 1.00 97.44 207 PHE A O 1
ATOM 1621 N N .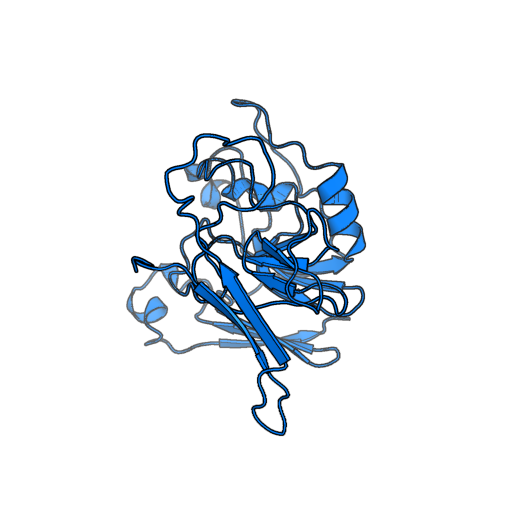 VAL A 1 208 ? -2.073 -10.172 -11.527 1.00 97.38 208 VAL A N 1
ATOM 1622 C CA . VAL A 1 208 ? -1.715 -8.804 -11.910 1.00 97.38 208 VAL A CA 1
ATOM 1623 C C . VAL A 1 208 ? -2.235 -8.497 -13.301 1.00 97.38 208 VAL A C 1
ATOM 1625 O O . VAL A 1 208 ? -2.109 -9.312 -14.215 1.00 97.38 208 VAL A O 1
ATOM 1628 N N . ALA A 1 209 ? -2.809 -7.310 -13.468 1.00 95.50 209 ALA A N 1
ATOM 1629 C CA . ALA A 1 209 ? -3.344 -6.868 -14.745 1.00 95.50 209 ALA A CA 1
ATOM 1630 C C . ALA A 1 209 ? -2.922 -5.441 -15.079 1.00 95.50 209 ALA A C 1
ATOM 1632 O O . ALA A 1 209 ? -2.787 -4.588 -14.197 1.00 95.50 209 ALA A O 1
ATOM 1633 N N . GLY A 1 210 ? -2.723 -5.172 -16.365 1.00 92.81 210 GLY A N 1
ATOM 1634 C CA . GLY A 1 210 ? -2.366 -3.849 -16.862 1.00 92.81 210 GLY A CA 1
ATOM 1635 C C . GLY A 1 210 ? -1.878 -3.869 -18.308 1.00 92.81 210 GLY A C 1
ATOM 1636 O O . GLY A 1 210 ? -1.811 -4.933 -18.926 1.00 92.81 210 GLY A O 1
ATOM 1637 N N . PRO A 1 211 ? -1.545 -2.703 -18.878 1.00 92.19 211 PRO A N 1
ATOM 1638 C CA . PRO A 1 211 ? -1.020 -2.639 -20.232 1.00 92.19 211 PRO A CA 1
ATOM 1639 C C . PRO A 1 211 ? 0.393 -3.254 -20.302 1.00 92.19 211 PRO A C 1
ATOM 1641 O O . PRO A 1 211 ? 1.076 -3.338 -19.273 1.00 92.19 211 PRO A O 1
ATOM 1644 N N . PRO A 1 212 ? 0.866 -3.652 -21.497 1.00 90.81 212 PRO A N 1
ATOM 1645 C CA . PRO A 1 212 ? 2.226 -4.158 -21.694 1.00 90.81 212 PRO A CA 1
ATOM 1646 C C . PRO A 1 212 ? 3.310 -3.239 -21.107 1.00 90.81 212 PRO A C 1
ATOM 1648 O O . PRO A 1 212 ? 3.134 -2.022 -21.005 1.00 90.81 212 PRO A O 1
ATOM 1651 N N . ALA A 1 213 ? 4.456 -3.797 -20.708 1.00 87.31 213 ALA A N 1
ATOM 1652 C CA . ALA A 1 213 ? 5.516 -3.049 -20.020 1.00 87.31 213 ALA A CA 1
ATOM 1653 C C . ALA A 1 213 ? 6.025 -1.834 -20.821 1.00 87.31 213 ALA A C 1
ATOM 1655 O O . ALA A 1 213 ? 6.420 -0.813 -20.241 1.00 87.31 213 ALA A O 1
ATOM 1656 N N . ASP A 1 214 ? 5.985 -1.929 -22.148 1.00 85.19 214 ASP A N 1
ATOM 1657 C CA . ASP A 1 214 ? 6.393 -0.904 -23.102 1.00 85.19 214 ASP A CA 1
ATOM 1658 C C . ASP A 1 214 ? 5.262 0.052 -23.517 1.00 85.19 214 ASP A C 1
ATOM 1660 O O . ASP A 1 214 ? 5.481 0.921 -24.361 1.00 85.19 214 ASP A O 1
ATOM 1664 N N . ALA A 1 215 ? 4.092 -0.021 -22.874 1.00 83.88 215 ALA A N 1
ATOM 1665 C CA . ALA A 1 215 ? 2.944 0.834 -23.173 1.00 83.88 215 ALA A CA 1
ATOM 1666 C C . ALA A 1 215 ? 3.241 2.336 -23.077 1.00 83.88 215 ALA A C 1
ATOM 1668 O O . ALA A 1 215 ? 2.632 3.140 -23.772 1.00 83.88 215 ALA A O 1
ATOM 1669 N N . HIS A 1 216 ? 4.231 2.729 -22.275 1.00 77.81 216 HIS A N 1
ATOM 1670 C CA . HIS A 1 216 ? 4.701 4.113 -22.182 1.00 77.81 216 HIS A CA 1
ATOM 1671 C C . HIS A 1 216 ? 5.275 4.669 -23.501 1.00 77.81 216 HIS A C 1
ATOM 1673 O O . HIS A 1 216 ? 5.465 5.877 -23.618 1.00 77.81 216 HIS A O 1
ATOM 1679 N N . LYS A 1 217 ? 5.558 3.814 -24.493 1.00 81.44 217 LYS A N 1
ATOM 1680 C CA . LYS A 1 217 ? 6.041 4.214 -25.824 1.00 81.44 217 LYS A CA 1
ATOM 1681 C C . LYS A 1 217 ? 4.918 4.647 -26.775 1.00 81.44 217 LYS A C 1
ATOM 1683 O O . LYS A 1 217 ? 5.208 5.082 -27.884 1.00 81.44 217 LYS A O 1
ATOM 1688 N N . SER A 1 218 ? 3.648 4.490 -26.394 1.00 82.44 218 SER A N 1
ATOM 1689 C CA . SER A 1 218 ? 2.503 4.725 -27.279 1.00 82.44 218 SER A CA 1
ATOM 1690 C C . SER A 1 218 ? 1.278 5.180 -26.489 1.00 82.44 218 SER A C 1
ATOM 1692 O O . SER A 1 218 ? 0.818 4.474 -25.595 1.00 82.44 218 SER A O 1
ATOM 1694 N N . MET A 1 219 ? 0.698 6.324 -26.871 1.00 79.25 219 MET A N 1
ATOM 1695 C CA . MET A 1 219 ? -0.529 6.828 -26.241 1.00 79.25 219 MET A CA 1
ATOM 1696 C C . MET A 1 219 ? -1.686 5.827 -26.364 1.00 79.25 219 MET A C 1
ATOM 1698 O O . MET A 1 219 ? -2.393 5.587 -25.399 1.00 79.25 219 MET A O 1
ATOM 1702 N N . GLU A 1 220 ? -1.821 5.149 -27.505 1.00 82.19 220 GLU A N 1
ATOM 1703 C CA . GLU A 1 220 ? -2.843 4.112 -27.701 1.00 82.19 220 GLU A CA 1
ATOM 1704 C C . GLU A 1 220 ? -2.704 2.948 -26.715 1.00 82.19 220 GLU A C 1
ATOM 1706 O O . GLU A 1 220 ? -3.697 2.427 -26.213 1.00 82.19 220 GLU A O 1
ATOM 1711 N N . SER A 1 221 ? -1.470 2.532 -26.419 1.00 76.94 221 SER A N 1
ATOM 1712 C CA . SER A 1 221 ? -1.234 1.477 -25.434 1.00 76.94 221 SER A CA 1
ATOM 1713 C C . SER A 1 221 ? -1.555 1.940 -24.017 1.00 76.94 221 SER A C 1
ATOM 1715 O O . SER A 1 221 ? -1.990 1.134 -23.198 1.00 76.94 221 SER A O 1
ATOM 1717 N N . TRP A 1 222 ? -1.333 3.223 -23.729 1.00 71.12 222 TRP A N 1
ATOM 1718 C CA . TRP A 1 222 ? -1.683 3.839 -22.455 1.00 71.12 222 TRP A CA 1
ATOM 1719 C C . TRP A 1 222 ? -3.198 3.995 -22.277 1.00 71.12 222 TRP A C 1
ATOM 1721 O O . TRP A 1 222 ? -3.715 3.720 -21.200 1.00 71.12 222 TRP A O 1
ATOM 1731 N N . GLU A 1 223 ? -3.908 4.354 -23.346 1.00 79.19 223 GLU A N 1
ATOM 1732 C CA . GLU A 1 223 ? -5.375 4.437 -23.418 1.00 79.19 223 GLU A CA 1
ATOM 1733 C C . GLU A 1 223 ? -6.058 3.056 -23.464 1.00 79.19 223 GLU A C 1
ATOM 1735 O O . GLU A 1 223 ? -7.277 2.971 -23.576 1.00 79.19 223 GLU A O 1
ATOM 1740 N N . GLY A 1 224 ? -5.291 1.960 -23.417 1.00 76.56 224 GLY A N 1
ATOM 1741 C CA . GLY A 1 224 ? -5.824 0.596 -23.435 1.00 76.56 224 GLY A CA 1
ATOM 1742 C C . GLY A 1 224 ? -6.293 0.105 -24.810 1.00 76.56 224 GLY A C 1
ATOM 1743 O O . GLY A 1 224 ? -6.791 -1.014 -24.916 1.00 76.56 224 GLY A O 1
ATOM 1744 N N . LYS A 1 225 ? -6.078 0.870 -25.889 1.00 83.00 225 LYS A N 1
ATOM 1745 C CA . LYS A 1 225 ? -6.452 0.480 -27.265 1.00 83.00 225 LYS A CA 1
ATOM 1746 C C . LYS A 1 225 ? -5.664 -0.723 -27.789 1.00 83.00 225 LYS A C 1
ATOM 1748 O O . LYS A 1 225 ? -6.097 -1.370 -28.735 1.00 83.00 225 LYS A O 1
ATOM 1753 N N . LYS A 1 226 ? -4.524 -1.044 -27.167 1.00 80.88 226 LYS A N 1
ATOM 1754 C CA . LYS A 1 226 ? -3.726 -2.250 -27.461 1.00 80.88 226 LYS A CA 1
ATOM 1755 C C . LYS A 1 226 ? -4.069 -3.446 -26.564 1.00 80.88 226 LYS A C 1
ATOM 1757 O O . LYS A 1 226 ? -3.346 -4.438 -26.573 1.00 80.88 226 LYS A O 1
ATOM 1762 N N . GLY A 1 227 ? -5.161 -3.355 -25.803 1.00 86.00 227 GLY A N 1
ATOM 1763 C CA . GLY A 1 227 ? -5.568 -4.365 -24.834 1.00 86.00 227 GLY A CA 1
ATOM 1764 C C . GLY A 1 227 ? -4.751 -4.325 -23.541 1.00 86.00 227 GLY A C 1
ATOM 1765 O O . GLY A 1 227 ? -3.835 -3.518 -23.365 1.00 86.00 227 GLY A O 1
ATOM 1766 N N . ALA A 1 228 ? -5.111 -5.215 -22.620 1.00 90.69 228 ALA A N 1
ATOM 1767 C CA . ALA A 1 228 ? -4.430 -5.414 -21.349 1.00 90.69 228 ALA A CA 1
ATOM 1768 C C . ALA A 1 228 ? -3.968 -6.868 -21.221 1.00 90.69 228 ALA A C 1
ATOM 1770 O O . ALA A 1 228 ? -4.538 -7.775 -21.827 1.00 90.69 228 ALA A O 1
ATOM 1771 N N . LEU A 1 229 ? -2.934 -7.077 -20.415 1.00 93.31 229 LEU A N 1
ATOM 1772 C CA . LEU A 1 229 ? -2.450 -8.391 -20.023 1.00 93.31 229 LEU A CA 1
ATOM 1773 C C . LEU A 1 229 ? -2.984 -8.727 -18.629 1.00 93.31 229 LEU A C 1
ATOM 1775 O O . LEU A 1 229 ? -3.108 -7.840 -17.783 1.00 93.31 229 LEU A O 1
ATOM 1779 N N . LEU A 1 230 ? -3.260 -10.009 -18.400 1.00 95.19 230 LEU A N 1
ATOM 1780 C CA . LEU A 1 230 ? -3.512 -10.603 -17.090 1.00 95.19 230 LEU A CA 1
ATOM 1781 C C . LEU A 1 230 ? -2.495 -11.728 -16.900 1.00 95.19 230 LEU A C 1
ATOM 1783 O O . LEU A 1 230 ? -2.392 -12.618 -17.743 1.00 95.19 230 LEU A O 1
ATOM 1787 N N . GLN A 1 231 ? -1.750 -11.688 -15.802 1.00 94.62 231 GLN A N 1
ATOM 1788 C CA . GLN A 1 231 ? -0.752 -12.695 -15.463 1.00 94.62 231 GLN A CA 1
ATOM 1789 C C . GLN A 1 231 ? -1.013 -13.214 -14.047 1.00 94.62 231 GLN A C 1
ATOM 1791 O O . GLN A 1 231 ? -1.219 -12.430 -13.124 1.00 94.62 231 GLN A O 1
ATOM 1796 N N . GLY A 1 232 ? -1.002 -14.537 -13.888 1.00 94.31 232 GLY A N 1
ATOM 1797 C CA . GLY A 1 232 ? -0.986 -15.208 -12.590 1.00 94.31 232 GLY A CA 1
ATOM 1798 C C . GLY A 1 232 ? 0.434 -15.644 -12.245 1.00 94.31 232 GLY A C 1
ATOM 1799 O O . GLY A 1 232 ? 1.160 -16.151 -13.104 1.00 94.31 232 GLY A O 1
ATOM 1800 N N . VAL A 1 233 ? 0.843 -15.429 -11.000 1.00 92.75 233 VAL A N 1
ATOM 1801 C CA . VAL A 1 233 ? 2.169 -15.798 -10.501 1.00 92.75 233 VAL A CA 1
ATOM 1802 C C . VAL A 1 233 ? 2.005 -16.532 -9.180 1.00 92.75 233 VAL A C 1
ATOM 1804 O O . VAL A 1 233 ? 1.300 -16.049 -8.301 1.00 92.75 233 VAL A O 1
ATOM 1807 N N . ASN A 1 234 ? 2.671 -17.680 -9.029 1.00 91.50 234 ASN A N 1
ATOM 1808 C CA . ASN A 1 234 ? 2.711 -18.365 -7.740 1.00 91.50 234 ASN A CA 1
ATOM 1809 C C . ASN A 1 234 ? 3.399 -17.459 -6.698 1.00 91.50 234 ASN A C 1
ATOM 1811 O O . ASN A 1 234 ? 4.502 -16.950 -6.960 1.00 91.50 234 ASN A O 1
ATOM 1815 N N . ALA A 1 235 ? 2.684 -17.214 -5.601 1.00 84.50 235 ALA A N 1
ATOM 1816 C CA . ALA A 1 235 ? 3.046 -16.341 -4.495 1.00 84.50 235 ALA A CA 1
ATOM 1817 C C . ALA A 1 235 ? 3.886 -17.051 -3.416 1.00 84.50 235 ALA A C 1
ATOM 1819 O O . ALA A 1 235 ? 4.582 -16.358 -2.669 1.00 84.50 235 ALA A O 1
ATOM 1820 N N . ALA A 1 236 ? 3.842 -18.390 -3.380 1.00 74.06 236 ALA A N 1
ATOM 1821 C CA . ALA A 1 236 ? 4.643 -19.249 -2.509 1.00 74.06 236 ALA A CA 1
ATOM 1822 C C . ALA A 1 236 ? 6.094 -19.410 -2.997 1.00 74.06 236 ALA A C 1
ATOM 1824 O O . ALA A 1 236 ? 6.354 -19.318 -4.225 1.00 74.06 236 ALA A O 1
#

Secondary structure (DSSP, 8-state):
---TT-EEEEEE-TTT--EEEEEEE-----S-----SSS----------EE-SSEEEETTEEEETTS-B-S---SEEEETT-TT--S--TT--EEEESS-S-SS--TTTGGGGGGTS-EESEEEE-SSEEEEEEES---SSGGGTTTTT--EEEEEEEHHHHHHHHHH--PPPTT----SS-SS--SEEEE-SB--SEEEEETTEEEEEESBTTGGG-HHHHTTTT--EEEEEE--